Protein AF-A0A923B727-F1 (afdb_monomer_lite)

Secondary structure (DSSP, 8-state):
---EEEEE-GGGHHHHHHHHHHHHHTT--EEEEE--TT-HHHHHHHHHHSSEEEEEE-HHHHSGGGHHHHHHHHHHHHTT-EEEEESSS-PPPTT-TTS-EEE-TT--S-TT-HHHHHHHHHHHHHHTTPPPPPPSHHHHHHHHHHHTT-TTTHHHHHHHHHHHHHHHHTT-SSS--HHHHHHHTT--TT-HHHHHHHHHHHTTSTTHHHHHHHHHT-EEEEEEEEEEEEEEEEEEE-GGGPPPBSSHHHHHHHHHHHHHHHHHHHHHHHHHTTS-EEEEEEEEEEEEEEEEETTEEEEEEEEEEEEEEEEEEEEEEEE-----

Sequence (324 aa):
MTPIVITSLPEDHDRVRKLVEALHKQNVDLWWERLDPAQPEASRDKLMAARCVIFTWSEHVLSDAGAAYRDMAEQVRGAGKAMSVQLEKVAAPDGWEGTTVIDLSRWKSNPQDVFLLDLAAAARAKAAGLDPPPQRGPVRRKFKQLALLVPTVLGAIGIISTLVGFYQTAGLDEIASAEEAAAWKKVRAGNCEDLRVFLASHGDGVHADEAKTRLAARRIWTEAGSRAAERPLPLSVLAGMAEPSAGRDAAMADALARGEAEAQKACKGYADAGLGKLVGATVKADAWRCDALGGGTVCAFDGQAMCKIEEVAEVQREQCGSTS

Radius of gyration: 50.79 Å; chains: 1; bounding box: 110×33×122 Å

Structure (mmCIF, N/CA/C/O backbone):
data_AF-A0A923B727-F1
#
_entry.id   AF-A0A923B727-F1
#
loop_
_atom_site.group_PDB
_atom_site.id
_atom_site.type_symbol
_atom_site.label_atom_id
_atom_site.label_alt_id
_atom_site.label_comp_id
_atom_site.label_asym_id
_atom_site.label_entity_id
_atom_site.label_seq_id
_atom_site.pdbx_PDB_ins_code
_atom_site.Cartn_x
_atom_site.Cartn_y
_atom_site.Cartn_z
_atom_site.occupancy
_atom_site.B_iso_or_equiv
_atom_site.auth_seq_id
_atom_site.auth_comp_id
_atom_site.auth_asym_id
_atom_site.auth_atom_id
_atom_site.pdbx_PDB_model_num
ATOM 1 N N . MET A 1 1 ? 47.034 -8.333 -47.156 1.00 47.12 1 MET A N 1
ATOM 2 C CA . MET A 1 1 ? 45.742 -9.001 -46.878 1.00 47.12 1 MET A CA 1
ATOM 3 C C . MET A 1 1 ? 44.726 -7.905 -46.638 1.00 47.12 1 MET A C 1
ATOM 5 O O . MET A 1 1 ? 44.937 -7.151 -45.705 1.00 47.12 1 MET A O 1
ATOM 9 N N . THR A 1 2 ? 43.698 -7.772 -47.475 1.00 56.34 2 THR A N 1
ATOM 10 C CA . THR A 1 2 ? 42.712 -6.680 -47.367 1.00 56.34 2 THR A CA 1
ATOM 11 C C . THR A 1 2 ? 41.486 -7.197 -46.609 1.00 56.34 2 THR A C 1
ATOM 13 O O . THR A 1 2 ? 40.736 -7.999 -47.168 1.00 56.34 2 THR A O 1
ATOM 16 N N . PRO A 1 3 ? 41.286 -6.846 -45.325 1.00 80.50 3 PRO A N 1
ATOM 17 C CA . PRO A 1 3 ? 40.244 -7.489 -44.532 1.00 80.50 3 PRO A CA 1
ATOM 18 C C . PRO A 1 3 ? 38.846 -6.953 -44.873 1.00 80.50 3 PRO A C 1
ATOM 20 O O . PRO A 1 3 ? 37.905 -7.739 -44.959 1.00 80.50 3 PRO A O 1
ATOM 23 N N . ILE A 1 4 ? 38.697 -5.647 -45.113 1.00 93.69 4 ILE A N 1
ATOM 24 C CA . ILE A 1 4 ? 37.401 -4.995 -45.342 1.00 93.69 4 ILE A CA 1
ATOM 25 C C . ILE A 1 4 ? 37.503 -4.079 -46.564 1.00 93.69 4 ILE A C 1
ATOM 27 O O . ILE A 1 4 ? 38.445 -3.295 -46.683 1.00 93.69 4 ILE A O 1
ATOM 31 N N . VAL A 1 5 ? 36.522 -4.154 -47.460 1.00 95.56 5 VAL A N 1
ATOM 32 C CA . VAL A 1 5 ? 36.380 -3.236 -48.596 1.00 95.56 5 VAL A CA 1
ATOM 33 C C . VAL A 1 5 ? 35.047 -2.507 -48.482 1.00 95.56 5 VAL A C 1
ATOM 35 O O . VAL A 1 5 ? 34.030 -3.132 -48.205 1.00 95.56 5 VAL A O 1
ATOM 38 N N . ILE A 1 6 ? 35.036 -1.196 -48.698 1.00 95.44 6 ILE A N 1
ATOM 39 C CA . ILE A 1 6 ? 33.809 -0.430 -48.947 1.00 95.44 6 ILE A CA 1
ATOM 40 C C . ILE A 1 6 ? 33.774 -0.048 -50.416 1.00 95.44 6 ILE A C 1
ATOM 42 O O . ILE A 1 6 ? 34.794 0.378 -50.957 1.00 95.44 6 ILE A O 1
ATOM 46 N N . THR A 1 7 ? 32.627 -0.216 -51.066 1.00 94.56 7 THR A N 1
ATOM 47 C CA . THR A 1 7 ? 32.479 0.118 -52.481 1.00 94.56 7 THR A CA 1
ATOM 48 C C . THR A 1 7 ? 31.336 1.081 -52.725 1.00 94.56 7 THR A C 1
ATOM 50 O O . THR A 1 7 ? 30.320 1.032 -52.037 1.00 94.56 7 THR A O 1
ATOM 53 N N . SER A 1 8 ? 31.513 1.968 -53.699 1.00 93.62 8 SER A N 1
ATOM 54 C CA . SER A 1 8 ? 30.563 3.021 -54.048 1.00 93.62 8 SER A CA 1
ATOM 55 C C . SER A 1 8 ? 30.599 3.323 -55.539 1.00 93.62 8 SER A C 1
ATOM 57 O O . SER A 1 8 ? 31.630 3.105 -56.181 1.00 93.62 8 SER A O 1
ATOM 59 N N . LEU A 1 9 ? 29.513 3.901 -56.043 1.00 91.88 9 LEU A N 1
ATOM 60 C CA . LEU A 1 9 ? 29.476 4.521 -57.364 1.00 91.88 9 LEU A CA 1
ATOM 61 C C . LEU A 1 9 ? 30.181 5.893 -57.380 1.00 91.88 9 LEU A C 1
ATOM 63 O O . LEU A 1 9 ? 30.343 6.498 -56.308 1.00 91.88 9 LEU A O 1
ATOM 67 N N . PRO A 1 10 ? 30.580 6.397 -58.567 1.00 89.75 10 PRO A N 1
ATOM 68 C CA . PRO A 1 10 ? 31.189 7.716 -58.736 1.00 89.75 10 PRO A CA 1
ATOM 69 C C . PRO A 1 10 ? 30.418 8.868 -58.088 1.00 89.75 10 PRO A C 1
ATOM 71 O O . PRO A 1 10 ? 31.016 9.751 -57.470 1.00 89.75 10 PRO A O 1
ATOM 74 N N . GLU A 1 11 ? 29.094 8.827 -58.170 1.00 89.44 11 GLU A N 1
ATOM 75 C CA . GLU A 1 11 ? 28.178 9.859 -57.687 1.00 89.44 11 GLU A CA 1
ATOM 76 C C . GLU A 1 11 ? 28.184 9.979 -56.153 1.00 89.44 11 GLU A C 1
ATOM 78 O O . GLU A 1 11 ? 27.942 11.052 -55.600 1.00 89.44 11 GLU A O 1
ATOM 83 N N . ASP A 1 12 ? 28.535 8.901 -55.444 1.00 90.75 12 ASP A N 1
ATOM 84 C CA . ASP A 1 12 ? 28.549 8.852 -53.979 1.00 90.75 12 ASP A CA 1
ATOM 85 C C . ASP A 1 12 ? 29.929 9.134 -53.366 1.00 90.75 12 ASP A C 1
ATOM 87 O O . ASP A 1 12 ? 30.084 9.125 -52.137 1.00 90.75 12 ASP A O 1
ATOM 91 N N . HIS A 1 13 ? 30.943 9.420 -54.190 1.00 91.31 13 HIS A N 1
ATOM 92 C CA . HIS A 1 13 ? 32.333 9.513 -53.747 1.00 91.31 13 HIS A CA 1
ATOM 93 C C . HIS A 1 13 ? 32.560 10.492 -52.593 1.00 91.31 13 HIS A C 1
ATOM 95 O O . HIS A 1 13 ? 33.266 10.168 -51.637 1.00 91.31 13 HIS A O 1
ATOM 101 N N . ASP A 1 14 ? 31.946 11.674 -52.632 1.00 90.06 14 ASP A N 1
ATOM 102 C CA . ASP A 1 14 ? 32.132 12.673 -51.578 1.00 90.06 14 ASP A CA 1
ATOM 103 C C . ASP A 1 14 ? 31.567 12.221 -50.224 1.00 90.06 14 ASP A C 1
ATOM 105 O O . ASP A 1 14 ? 32.153 12.515 -49.174 1.00 90.06 14 ASP A O 1
ATOM 109 N N . ARG A 1 15 ? 30.441 11.497 -50.233 1.00 90.00 15 ARG A N 1
ATOM 110 C CA . ARG A 1 15 ? 29.825 10.934 -49.023 1.00 90.00 15 ARG A CA 1
ATOM 111 C C . ARG A 1 15 ? 30.636 9.761 -48.494 1.00 90.00 15 ARG A C 1
ATOM 113 O O . ARG A 1 15 ? 30.922 9.712 -47.296 1.00 90.00 15 ARG A O 1
ATOM 120 N N . VAL A 1 16 ? 31.046 8.856 -49.379 1.00 93.94 16 VAL A N 1
ATOM 121 C CA . VAL A 1 16 ? 31.803 7.664 -48.993 1.00 93.94 16 VAL A CA 1
ATOM 122 C C . VAL A 1 16 ? 33.214 8.017 -48.541 1.00 93.94 16 VAL A C 1
ATOM 124 O O . VAL A 1 16 ? 33.673 7.444 -47.560 1.00 93.94 16 VAL A O 1
ATOM 127 N N . ARG A 1 17 ? 33.856 9.046 -49.109 1.00 93.94 17 ARG A N 1
ATOM 128 C CA . ARG A 1 17 ? 35.125 9.582 -48.587 1.00 93.94 17 ARG A CA 1
ATOM 129 C C . ARG A 1 17 ? 35.015 9.957 -47.107 1.00 93.94 17 ARG A C 1
ATOM 131 O O . ARG A 1 17 ? 35.826 9.511 -46.301 1.00 93.94 17 ARG A O 1
ATOM 138 N N . LYS A 1 18 ? 33.980 10.716 -46.727 1.00 92.94 18 LYS A N 1
ATOM 139 C CA . LYS A 1 18 ? 33.750 11.095 -45.318 1.00 92.94 18 LYS A CA 1
ATOM 140 C C . LYS A 1 18 ? 33.521 9.868 -44.434 1.00 92.94 18 LYS A C 1
ATOM 142 O O . LYS A 1 18 ? 33.970 9.842 -43.291 1.00 92.94 18 LYS A O 1
ATOM 147 N N . LEU A 1 19 ? 32.812 8.863 -44.950 1.00 94.06 19 LEU A N 1
ATOM 148 C CA . LEU A 1 19 ? 32.558 7.605 -44.247 1.00 94.06 19 LEU A CA 1
ATOM 149 C C . LEU A 1 19 ? 33.846 6.803 -44.022 1.00 94.06 19 LEU A C 1
ATOM 151 O O . LEU A 1 19 ? 34.093 6.358 -42.904 1.00 94.06 19 LEU A O 1
ATOM 155 N N . VAL A 1 20 ? 34.685 6.681 -45.050 1.00 94.06 20 VAL A N 1
ATOM 156 C CA . VAL A 1 20 ? 36.007 6.041 -44.991 1.00 94.06 20 VAL A CA 1
ATOM 157 C C . VAL A 1 20 ? 36.875 6.710 -43.928 1.00 94.06 20 VAL A C 1
ATOM 159 O O . VAL A 1 20 ? 37.359 6.032 -43.025 1.00 94.06 20 VAL A O 1
ATOM 162 N N . GLU A 1 21 ? 36.993 8.040 -43.962 1.00 91.81 21 GLU A N 1
ATOM 163 C CA . GLU A 1 21 ? 37.758 8.802 -42.966 1.00 91.81 21 GLU A CA 1
ATOM 164 C C . GLU A 1 21 ? 37.245 8.567 -41.538 1.00 91.81 21 GLU A C 1
ATOM 166 O O . GLU A 1 21 ? 38.024 8.437 -40.590 1.00 91.81 21 GLU A O 1
ATOM 171 N N . ALA A 1 22 ? 35.924 8.509 -41.361 1.00 92.62 22 ALA A N 1
ATOM 172 C CA . ALA A 1 22 ? 35.320 8.280 -40.058 1.00 92.62 22 ALA A CA 1
ATOM 173 C C . ALA A 1 22 ? 35.542 6.844 -39.552 1.00 92.62 22 ALA A C 1
ATOM 175 O O . ALA A 1 22 ? 35.794 6.656 -38.364 1.00 92.62 22 ALA A O 1
ATOM 176 N N . LEU A 1 23 ? 35.505 5.843 -40.434 1.00 92.50 23 LEU A N 1
ATOM 177 C CA . LEU A 1 23 ? 35.801 4.446 -40.103 1.00 92.50 23 LEU A CA 1
ATOM 178 C C . LEU A 1 23 ? 37.292 4.227 -39.801 1.00 92.50 23 LEU A C 1
ATOM 180 O O . LEU A 1 23 ? 37.620 3.511 -38.853 1.00 92.50 23 LEU A O 1
ATOM 184 N N . HIS A 1 24 ? 38.194 4.901 -40.521 1.00 91.00 24 HIS A N 1
ATOM 185 C CA . HIS A 1 24 ? 39.626 4.919 -40.197 1.00 91.00 24 HIS A CA 1
ATOM 186 C C . HIS A 1 24 ? 39.877 5.499 -38.803 1.00 91.00 24 HIS A C 1
ATOM 188 O O . HIS A 1 24 ? 40.604 4.894 -38.020 1.00 91.00 24 HIS A O 1
ATOM 194 N N . LYS A 1 25 ? 39.202 6.598 -38.431 1.00 88.88 25 LYS A N 1
ATOM 195 C CA . LYS A 1 25 ? 39.259 7.154 -37.061 1.00 88.88 25 LYS A CA 1
ATOM 196 C C . LYS A 1 25 ? 38.760 6.184 -35.990 1.00 88.88 25 LYS A C 1
ATOM 198 O O . LYS A 1 25 ? 39.140 6.317 -34.832 1.00 88.88 25 LYS A O 1
ATOM 203 N N . GLN A 1 26 ? 37.927 5.215 -36.365 1.00 86.50 26 GLN A N 1
ATOM 204 C CA . GLN A 1 26 ? 37.493 4.148 -35.472 1.00 86.50 26 GLN A CA 1
ATOM 205 C C . GLN A 1 26 ? 38.450 2.958 -35.444 1.00 86.50 26 GLN A C 1
ATOM 207 O O . GLN A 1 26 ? 38.126 1.992 -34.766 1.00 86.50 26 GLN A O 1
ATOM 212 N N . ASN A 1 27 ? 39.609 3.003 -36.111 1.00 86.38 27 ASN A N 1
ATOM 213 C CA . ASN A 1 27 ? 40.557 1.894 -36.285 1.00 86.38 27 ASN A CA 1
ATOM 214 C C . ASN A 1 27 ? 39.975 0.723 -37.096 1.00 86.38 27 ASN A C 1
ATOM 216 O O . ASN A 1 27 ? 40.128 -0.446 -36.725 1.00 86.38 27 ASN A O 1
ATOM 220 N N . VAL A 1 28 ? 39.198 1.005 -38.142 1.00 88.25 28 VAL A N 1
ATOM 221 C CA . VAL A 1 28 ? 38.800 -0.010 -39.128 1.00 88.25 28 VAL A CA 1
ATOM 222 C C . VAL A 1 28 ? 39.801 0.042 -40.274 1.00 88.25 28 VAL A C 1
ATOM 224 O O . VAL A 1 28 ? 39.855 1.040 -40.982 1.00 88.25 28 VAL A O 1
ATOM 227 N N . ASP A 1 29 ? 40.588 -1.017 -40.454 1.00 86.19 29 ASP A N 1
ATOM 228 C CA . ASP A 1 29 ? 41.475 -1.152 -41.611 1.00 86.19 29 ASP A CA 1
ATOM 229 C C . ASP A 1 29 ? 40.642 -1.537 -42.839 1.00 86.19 29 ASP A C 1
ATOM 231 O O . ASP A 1 29 ? 40.148 -2.664 -42.940 1.00 86.19 29 ASP A O 1
ATOM 235 N N . LEU A 1 30 ? 40.396 -0.568 -43.722 1.00 92.12 30 LEU A N 1
ATOM 236 C CA . LEU A 1 30 ? 39.554 -0.753 -44.897 1.00 92.12 30 LEU A CA 1
ATOM 237 C C . LEU A 1 30 ? 40.140 -0.096 -46.138 1.00 92.12 30 LEU A C 1
ATOM 239 O O . LEU A 1 30 ? 40.784 0.955 -46.069 1.00 92.12 30 LEU A O 1
ATOM 243 N N . TRP A 1 31 ? 39.833 -0.708 -47.277 1.00 92.00 31 TRP A N 1
ATOM 244 C CA . TRP A 1 31 ? 40.098 -0.176 -48.607 1.00 92.00 31 TRP A CA 1
ATOM 245 C C . TRP A 1 31 ? 38.809 0.362 -49.231 1.00 92.00 31 TRP A C 1
ATOM 247 O O . TRP A 1 31 ? 37.754 -0.262 -49.118 1.00 92.00 31 TRP A O 1
ATOM 257 N N . TRP A 1 32 ? 38.890 1.503 -49.914 1.00 93.75 32 TRP A N 1
ATOM 258 C CA . TRP A 1 32 ? 37.763 2.059 -50.660 1.00 93.75 32 TRP A CA 1
ATOM 259 C C . TRP A 1 32 ? 37.893 1.741 -52.151 1.00 93.75 32 TRP A C 1
ATOM 261 O O . TRP A 1 32 ? 38.752 2.291 -52.841 1.00 93.75 32 TRP A O 1
ATOM 271 N N . GLU A 1 33 ? 37.018 0.863 -52.641 1.00 93.75 33 GLU A N 1
ATOM 272 C CA . GLU A 1 33 ? 36.924 0.494 -54.050 1.00 93.75 33 GLU A CA 1
ATOM 273 C C . GLU A 1 33 ? 35.869 1.345 -54.768 1.00 93.75 33 GLU A C 1
ATOM 275 O O . GLU A 1 33 ? 34.666 1.228 -54.528 1.00 93.75 33 GLU A O 1
ATOM 280 N N . ARG A 1 34 ? 36.334 2.196 -55.679 1.00 91.06 34 ARG A N 1
ATOM 281 C CA . ARG A 1 34 ? 35.484 3.015 -56.546 1.00 91.06 34 ARG A CA 1
ATOM 282 C C . ARG A 1 34 ? 35.100 2.181 -57.760 1.00 91.06 34 ARG A C 1
ATOM 284 O O . ARG A 1 34 ? 35.935 1.995 -58.642 1.00 91.06 34 ARG A O 1
ATOM 291 N N . LEU A 1 35 ? 33.888 1.633 -57.753 1.00 89.62 35 LEU A N 1
ATOM 292 C CA . LEU A 1 35 ? 33.419 0.778 -58.837 1.00 89.62 35 LEU A CA 1
ATOM 293 C C . LEU A 1 35 ? 33.102 1.656 -60.047 1.00 89.62 35 LEU A C 1
ATOM 295 O O . LEU A 1 35 ? 32.327 2.601 -59.933 1.00 89.62 35 LEU A O 1
ATOM 299 N N . ASP A 1 36 ? 33.700 1.333 -61.191 1.00 87.62 36 ASP A N 1
ATOM 300 C CA . ASP A 1 36 ? 33.344 1.917 -62.482 1.00 87.62 36 ASP A CA 1
ATOM 301 C C . ASP A 1 36 ? 32.249 1.051 -63.129 1.00 87.62 36 ASP A C 1
ATOM 303 O O . ASP A 1 36 ? 32.530 -0.099 -63.485 1.00 87.62 36 ASP A O 1
ATOM 307 N N . PRO A 1 37 ? 31.009 1.554 -63.294 1.00 84.19 37 PRO A N 1
ATOM 308 C CA . PRO A 1 37 ? 29.928 0.800 -63.931 1.00 84.19 37 PRO A CA 1
ATOM 309 C C . PRO A 1 37 ? 30.241 0.369 -65.364 1.00 84.19 37 PRO A C 1
ATOM 311 O O . PRO A 1 37 ? 29.668 -0.611 -65.834 1.00 84.19 37 PRO A O 1
ATOM 314 N N . ALA A 1 38 ? 31.147 1.070 -66.057 1.00 85.50 38 ALA A N 1
ATOM 315 C CA . ALA A 1 38 ? 31.582 0.696 -67.398 1.00 85.50 38 ALA A CA 1
ATOM 316 C C . ALA A 1 38 ? 32.560 -0.492 -67.393 1.00 85.50 38 ALA A C 1
ATOM 318 O O . ALA A 1 38 ? 32.716 -1.163 -68.413 1.00 85.50 38 ALA A O 1
ATOM 319 N N . GLN A 1 39 ? 33.227 -0.761 -66.264 1.00 86.88 39 GLN A N 1
ATOM 320 C CA . GLN A 1 39 ? 34.247 -1.807 -66.120 1.00 86.88 39 GLN A CA 1
ATOM 321 C C . GLN A 1 39 ? 34.111 -2.568 -64.783 1.00 86.88 39 GLN A C 1
ATOM 323 O O . GLN A 1 39 ? 35.066 -2.638 -64.002 1.00 86.88 39 GLN A O 1
ATOM 328 N N . PRO A 1 40 ? 32.948 -3.186 -64.499 1.00 84.44 40 PRO A N 1
ATOM 329 C CA . PRO A 1 40 ? 32.666 -3.786 -63.191 1.00 84.44 40 PRO A CA 1
ATOM 330 C C . PRO A 1 40 ? 33.590 -4.968 -62.853 1.00 84.44 40 PRO A C 1
ATOM 332 O O . PRO A 1 40 ? 33.915 -5.192 -61.684 1.00 84.44 40 PRO A O 1
ATOM 335 N N . GLU A 1 41 ? 34.070 -5.697 -63.865 1.00 86.06 41 GLU A N 1
ATOM 336 C CA . GLU A 1 41 ? 34.986 -6.833 -63.692 1.00 86.06 41 GLU A CA 1
ATOM 337 C C . GLU A 1 41 ? 36.323 -6.421 -63.051 1.00 86.06 41 GLU A C 1
ATOM 339 O O . GLU A 1 41 ? 36.904 -7.196 -62.297 1.00 86.06 41 GLU A O 1
ATOM 344 N N . ALA A 1 42 ? 36.786 -5.179 -63.251 1.00 87.19 42 ALA A N 1
ATOM 345 C CA . ALA A 1 42 ? 38.037 -4.700 -62.655 1.00 87.19 42 ALA A CA 1
ATOM 346 C C . ALA A 1 42 ? 37.972 -4.606 -61.117 1.00 87.19 42 ALA A C 1
ATOM 348 O O . ALA A 1 42 ? 38.986 -4.763 -60.429 1.00 87.19 42 ALA A O 1
ATOM 349 N N . SER A 1 43 ? 36.781 -4.361 -60.564 1.00 89.31 43 SER A N 1
ATOM 350 C CA . SER A 1 43 ? 36.552 -4.350 -59.116 1.00 89.31 43 SER A CA 1
ATOM 351 C C . SER A 1 43 ? 36.220 -5.741 -58.571 1.00 89.31 43 SER A C 1
ATOM 353 O O . SER A 1 43 ? 36.458 -5.998 -57.389 1.00 89.31 43 SER A O 1
ATOM 355 N N . ARG A 1 44 ? 35.729 -6.663 -59.410 1.00 89.62 44 ARG A N 1
ATOM 356 C CA . ARG A 1 44 ? 35.257 -7.995 -59.002 1.00 89.62 44 ARG A CA 1
ATOM 357 C C . ARG A 1 44 ? 36.283 -8.780 -58.198 1.00 89.62 44 ARG A C 1
ATOM 359 O O . ARG A 1 44 ? 35.973 -9.217 -57.090 1.00 89.62 44 ARG A O 1
ATOM 366 N N . ASP A 1 45 ? 37.498 -8.925 -58.719 1.00 87.81 45 ASP A N 1
ATOM 367 C CA . ASP A 1 45 ? 38.546 -9.730 -58.080 1.00 87.81 45 ASP A CA 1
ATOM 368 C C . ASP A 1 45 ? 38.864 -9.223 -56.672 1.00 87.81 45 ASP A C 1
ATOM 370 O O . ASP A 1 45 ? 38.994 -10.000 -55.723 1.00 87.81 45 ASP A O 1
ATOM 374 N N . LYS A 1 46 ? 38.911 -7.898 -56.506 1.00 89.62 46 LYS A N 1
ATOM 375 C CA . LYS A 1 46 ? 39.163 -7.265 -55.209 1.00 89.62 46 LYS A CA 1
ATOM 376 C C . LYS A 1 46 ? 38.008 -7.484 -54.236 1.00 89.62 46 LYS A C 1
ATOM 378 O O . LYS A 1 46 ? 38.251 -7.791 -53.069 1.00 89.62 46 LYS A O 1
ATOM 383 N N . LEU A 1 47 ? 36.765 -7.330 -54.699 1.00 93.19 47 LEU A N 1
ATOM 384 C CA . LEU A 1 47 ? 35.576 -7.519 -53.865 1.00 93.19 47 LEU A CA 1
ATOM 385 C C . LEU A 1 47 ? 35.434 -8.984 -53.432 1.00 93.19 47 LEU A C 1
ATOM 387 O O . LEU A 1 47 ? 35.185 -9.260 -52.259 1.00 93.19 47 LEU A O 1
ATOM 391 N N . MET A 1 48 ? 35.678 -9.934 -54.336 1.00 91.06 48 MET A N 1
ATOM 392 C CA . MET A 1 48 ? 35.617 -11.366 -54.033 1.00 91.06 48 MET A CA 1
ATOM 393 C C . MET A 1 48 ? 36.756 -11.831 -53.117 1.00 91.06 48 MET A C 1
ATOM 395 O O . MET A 1 48 ? 36.545 -12.724 -52.287 1.00 91.06 48 MET A O 1
ATOM 399 N N . ALA A 1 49 ? 37.938 -11.213 -53.211 1.00 91.06 49 ALA A N 1
ATOM 400 C CA . ALA A 1 49 ? 39.079 -11.497 -52.340 1.00 91.06 49 ALA A CA 1
ATOM 401 C C . ALA A 1 49 ? 38.938 -10.916 -50.919 1.00 91.06 49 ALA A C 1
ATOM 403 O O . ALA A 1 49 ? 39.612 -11.385 -49.998 1.00 91.06 49 ALA A O 1
ATOM 404 N N . ALA A 1 50 ? 38.069 -9.922 -50.712 1.00 93.75 50 ALA A N 1
ATOM 405 C CA . ALA A 1 50 ? 37.846 -9.323 -49.400 1.00 93.75 50 ALA A CA 1
ATOM 406 C C . ALA A 1 50 ? 37.258 -10.334 -48.396 1.00 93.75 50 ALA A C 1
ATOM 408 O O . ALA A 1 50 ? 36.614 -11.323 -48.771 1.00 93.75 50 ALA A O 1
ATOM 409 N N . ARG A 1 51 ? 37.454 -10.083 -47.093 1.00 92.31 51 ARG A N 1
ATOM 410 C CA . ARG A 1 51 ? 36.791 -10.859 -46.023 1.00 92.31 51 ARG A CA 1
ATOM 411 C C . ARG A 1 51 ? 35.412 -10.288 -45.682 1.00 92.31 51 ARG A C 1
ATOM 413 O O . ARG A 1 51 ? 34.541 -11.025 -45.241 1.00 92.31 51 ARG A O 1
ATOM 420 N N . CYS A 1 52 ? 35.209 -8.996 -45.921 1.00 92.88 52 CYS A N 1
ATOM 421 C CA . CYS A 1 52 ? 33.932 -8.303 -45.798 1.00 92.88 52 CYS A CA 1
ATOM 422 C C . CYS A 1 52 ? 33.841 -7.208 -46.865 1.00 92.88 52 CYS A C 1
ATOM 424 O O . CYS A 1 52 ? 34.800 -6.454 -47.044 1.00 92.88 52 CYS A O 1
ATOM 426 N N . VAL A 1 53 ? 32.687 -7.086 -47.523 1.00 95.00 53 VAL A N 1
ATOM 427 C CA . VAL A 1 53 ? 32.410 -6.004 -48.477 1.00 95.00 53 VAL A CA 1
ATOM 428 C C . VAL A 1 53 ? 31.198 -5.207 -48.022 1.00 95.00 53 VAL A C 1
ATOM 430 O O . VAL A 1 53 ? 30.117 -5.760 -47.847 1.00 95.00 53 VAL A O 1
ATOM 433 N N . ILE A 1 54 ? 31.382 -3.905 -47.843 1.00 94.81 54 ILE A N 1
ATOM 434 C CA . ILE A 1 54 ? 30.335 -2.953 -47.489 1.00 94.81 54 ILE A CA 1
ATOM 435 C C . ILE A 1 54 ? 29.819 -2.315 -48.780 1.00 94.81 54 ILE A C 1
ATOM 437 O O . ILE A 1 54 ? 30.530 -1.531 -49.413 1.00 94.81 54 ILE A O 1
ATOM 441 N N . PHE A 1 55 ? 28.581 -2.638 -49.143 1.00 93.69 55 PHE A N 1
ATOM 442 C CA . PHE A 1 55 ? 27.855 -2.003 -50.238 1.00 93.69 55 PHE A CA 1
ATOM 443 C C . PHE A 1 55 ? 27.073 -0.798 -49.720 1.00 93.69 55 PHE A C 1
ATOM 445 O O . PHE A 1 55 ? 26.379 -0.884 -48.704 1.00 93.69 55 PHE A O 1
ATOM 452 N N . THR A 1 56 ? 27.197 0.325 -50.418 1.00 93.31 56 THR A N 1
ATOM 453 C CA . THR A 1 56 ? 26.498 1.575 -50.130 1.00 93.31 56 THR A CA 1
ATOM 454 C C . THR A 1 56 ? 25.308 1.746 -51.059 1.00 93.31 56 THR A C 1
ATOM 456 O O . THR A 1 56 ? 25.467 1.673 -52.272 1.00 93.31 56 THR A O 1
ATOM 459 N N . TRP A 1 57 ? 24.139 2.031 -50.497 1.00 90.81 57 TRP A N 1
ATOM 460 C CA . TRP A 1 57 ? 22.895 2.232 -51.234 1.00 90.81 57 TRP A CA 1
ATOM 461 C C . TRP A 1 57 ? 22.500 3.705 -51.235 1.00 90.81 57 TRP A C 1
ATOM 463 O O . TRP A 1 57 ? 22.384 4.329 -50.174 1.00 90.81 57 TRP A O 1
ATOM 473 N N . SER A 1 58 ? 22.272 4.225 -52.432 1.00 90.94 58 SER A N 1
ATOM 474 C CA . SER A 1 58 ? 21.782 5.569 -52.741 1.00 90.94 58 SER A CA 1
ATOM 475 C C . SER A 1 58 ? 20.755 5.475 -53.872 1.00 90.94 58 SER A C 1
ATOM 477 O O . SER A 1 58 ? 20.613 4.421 -54.501 1.00 90.94 58 SER A O 1
ATOM 479 N N . GLU A 1 59 ? 20.053 6.566 -54.166 1.00 89.62 59 GLU A N 1
ATOM 480 C CA . GLU A 1 59 ? 19.158 6.640 -55.328 1.00 89.62 59 GLU A CA 1
ATOM 481 C C . GLU A 1 59 ? 19.891 6.328 -56.647 1.00 89.62 59 GLU A C 1
ATOM 483 O O . GLU A 1 59 ? 19.345 5.639 -57.511 1.00 89.62 59 GLU A O 1
ATOM 488 N N . HIS A 1 60 ? 21.161 6.729 -56.780 1.00 88.44 60 HIS A N 1
ATOM 489 C CA . HIS A 1 60 ? 21.980 6.437 -57.962 1.00 88.44 60 HIS A CA 1
ATOM 490 C C . HIS A 1 60 ? 22.205 4.935 -58.157 1.00 88.44 60 HIS A C 1
ATOM 492 O O . HIS A 1 60 ? 22.080 4.431 -59.274 1.00 88.44 60 HIS A O 1
ATOM 498 N N . VAL A 1 61 ? 22.447 4.200 -57.068 1.00 88.25 61 VAL A N 1
ATOM 499 C CA . VAL A 1 61 ? 22.622 2.739 -57.104 1.00 88.25 61 VAL A CA 1
ATOM 500 C C . VAL A 1 61 ? 21.332 2.012 -57.485 1.00 88.25 61 VAL A C 1
ATOM 502 O O . VAL A 1 61 ? 21.399 0.907 -58.020 1.00 88.25 61 VAL A O 1
ATOM 505 N N . LEU A 1 62 ? 20.160 2.605 -57.243 1.00 85.75 62 LEU A N 1
ATOM 506 C CA . LEU A 1 62 ? 18.870 2.026 -57.633 1.00 85.75 62 LEU A CA 1
ATOM 507 C C . LEU A 1 62 ? 18.452 2.363 -59.070 1.00 85.75 62 LEU A C 1
ATOM 509 O O . LEU A 1 62 ? 17.597 1.677 -59.624 1.00 85.75 62 LEU A O 1
ATOM 513 N N . SER A 1 63 ? 19.070 3.365 -59.694 1.00 85.81 63 SER A N 1
ATOM 514 C CA . SER A 1 63 ? 18.836 3.697 -61.103 1.00 85.81 63 SER A CA 1
ATOM 515 C C . SER A 1 63 ? 19.402 2.635 -62.059 1.00 85.81 63 SER A C 1
ATOM 517 O O . SER A 1 63 ? 20.151 1.742 -61.649 1.00 85.81 63 SER A O 1
ATOM 519 N N . ASP A 1 64 ? 19.103 2.743 -63.354 1.00 84.62 64 ASP A N 1
ATOM 520 C CA . ASP A 1 64 ? 19.654 1.845 -64.382 1.00 84.62 64 ASP A CA 1
ATOM 521 C C . ASP A 1 64 ? 21.191 1.875 -64.431 1.00 84.62 64 ASP A C 1
ATOM 523 O O . ASP A 1 64 ? 21.825 0.843 -64.649 1.00 84.62 64 ASP A O 1
ATOM 527 N N . ALA A 1 65 ? 21.806 3.023 -64.122 1.00 83.25 65 ALA A N 1
ATOM 528 C CA . ALA A 1 65 ? 23.262 3.165 -64.048 1.00 83.25 65 ALA A CA 1
ATOM 529 C C . ALA A 1 65 ? 23.898 2.290 -62.949 1.00 83.25 65 ALA A C 1
ATOM 531 O O . ALA A 1 65 ? 25.075 1.940 -63.029 1.00 83.25 65 ALA A O 1
ATOM 532 N N . GLY A 1 66 ? 23.119 1.900 -61.936 1.00 87.25 66 GLY A N 1
ATOM 533 C CA . GLY A 1 66 ? 23.561 1.046 -60.838 1.00 87.25 66 GLY A CA 1
ATOM 534 C C . GLY A 1 66 ? 23.413 -0.457 -61.087 1.00 87.25 66 GLY A C 1
ATOM 535 O O . GLY A 1 66 ? 23.747 -1.230 -60.191 1.00 87.25 66 GLY A O 1
ATOM 536 N N . ALA A 1 67 ? 22.929 -0.903 -62.255 1.00 89.31 67 ALA A N 1
ATOM 537 C CA . ALA A 1 67 ? 22.651 -2.322 -62.514 1.00 89.31 67 ALA A CA 1
ATOM 538 C C . ALA A 1 67 ? 23.872 -3.228 -62.261 1.00 89.31 67 ALA A C 1
ATOM 540 O O . ALA A 1 67 ? 23.802 -4.141 -61.443 1.00 89.31 67 ALA A O 1
ATOM 541 N N . ALA A 1 68 ? 25.029 -2.892 -62.843 1.00 89.31 68 ALA A N 1
ATOM 542 C CA . ALA A 1 68 ? 26.266 -3.655 -62.652 1.00 89.31 68 ALA A CA 1
ATOM 543 C C . ALA A 1 68 ? 26.743 -3.684 -61.185 1.00 89.31 68 ALA A C 1
ATOM 545 O O . ALA A 1 68 ? 27.319 -4.671 -60.726 1.00 89.31 68 ALA A O 1
ATOM 546 N N . TYR A 1 69 ? 26.485 -2.613 -60.425 1.00 92.06 69 TYR A N 1
ATOM 547 C CA . TYR A 1 69 ? 26.786 -2.554 -58.994 1.00 92.06 69 TYR A CA 1
ATOM 548 C C . TYR A 1 69 ? 25.881 -3.504 -58.198 1.00 92.06 69 TYR A C 1
ATOM 550 O O . TYR A 1 69 ? 26.366 -4.215 -57.316 1.00 92.06 69 TYR A O 1
ATOM 558 N N . ARG A 1 70 ? 24.578 -3.551 -58.518 1.00 90.81 70 ARG A N 1
ATOM 559 C CA . ARG A 1 70 ? 23.613 -4.462 -57.879 1.00 90.81 70 ARG A CA 1
ATOM 560 C C . ARG A 1 70 ? 23.943 -5.927 -58.166 1.00 90.81 70 ARG A C 1
ATOM 562 O O . ARG A 1 70 ? 24.010 -6.708 -57.220 1.00 90.81 70 ARG A O 1
ATOM 569 N N . ASP A 1 71 ? 24.259 -6.266 -59.414 1.00 90.56 71 ASP A N 1
ATOM 570 C CA . ASP A 1 71 ? 24.650 -7.628 -59.809 1.00 90.56 71 ASP A CA 1
ATOM 571 C C . ASP A 1 71 ? 25.912 -8.091 -59.064 1.00 90.56 71 ASP A C 1
ATOM 573 O O . ASP A 1 71 ? 25.999 -9.220 -58.571 1.00 90.56 71 ASP A O 1
ATOM 577 N N . MET A 1 72 ? 26.900 -7.201 -58.924 1.00 91.12 72 MET A N 1
ATOM 578 C CA . MET A 1 72 ? 28.108 -7.469 -58.140 1.00 91.12 72 MET A CA 1
ATOM 579 C C . MET A 1 72 ? 27.782 -7.690 -56.658 1.00 91.12 72 MET A C 1
ATOM 581 O O . MET A 1 72 ? 28.319 -8.597 -56.013 1.00 91.12 72 MET A O 1
ATOM 585 N N . ALA A 1 73 ? 26.884 -6.871 -56.113 1.00 91.56 73 ALA A N 1
ATOM 586 C CA . ALA A 1 73 ? 26.450 -6.971 -54.731 1.00 91.56 73 ALA A CA 1
ATOM 587 C C . ALA A 1 73 ? 25.761 -8.312 -54.446 1.00 91.56 73 ALA A C 1
ATOM 589 O O . ALA A 1 73 ? 26.030 -8.931 -53.414 1.00 91.56 73 ALA A O 1
ATOM 590 N N . GLU A 1 74 ? 24.944 -8.810 -55.374 1.00 90.12 74 GLU A N 1
ATOM 591 C CA . GLU A 1 74 ? 24.311 -10.126 -55.271 1.00 90.12 74 GLU A CA 1
ATOM 592 C C . GLU A 1 74 ? 25.320 -11.277 -55.296 1.00 90.12 74 GLU A C 1
ATOM 594 O O . GLU A 1 74 ? 25.217 -12.194 -54.475 1.00 90.12 74 GLU A O 1
ATOM 599 N N . GLN A 1 75 ? 26.334 -11.215 -56.163 1.00 90.62 75 GLN A N 1
ATOM 600 C CA . GLN A 1 75 ? 27.396 -12.227 -56.212 1.00 90.62 75 GLN A CA 1
ATOM 601 C C . GLN A 1 75 ? 28.169 -12.300 -54.887 1.00 90.62 75 GLN A C 1
ATOM 603 O O . GLN A 1 75 ? 28.360 -13.381 -54.320 1.00 90.62 75 GLN A O 1
ATOM 608 N N . VAL A 1 76 ? 28.566 -11.149 -54.338 1.00 91.88 76 VAL A N 1
ATOM 609 C CA . VAL A 1 76 ? 29.298 -11.088 -53.061 1.00 91.88 76 VAL A CA 1
ATOM 610 C C . VAL A 1 76 ? 28.405 -11.481 -51.876 1.00 91.88 76 VAL A C 1
ATOM 612 O O . VAL A 1 76 ? 28.879 -12.097 -50.912 1.00 91.88 76 VAL A O 1
ATOM 615 N N . ARG A 1 77 ? 27.102 -11.175 -51.942 1.00 90.56 77 ARG A N 1
ATOM 616 C CA . ARG A 1 77 ? 26.103 -11.644 -50.970 1.00 90.56 77 ARG A CA 1
ATOM 617 C C . ARG A 1 77 ? 25.986 -13.163 -50.998 1.00 90.56 77 ARG A C 1
ATOM 619 O O . ARG A 1 77 ? 26.023 -13.770 -49.932 1.00 90.56 77 ARG A O 1
ATOM 626 N N . GLY A 1 78 ? 25.915 -13.774 -52.182 1.00 88.06 78 GLY A N 1
ATOM 627 C CA . GLY A 1 78 ? 25.909 -15.231 -52.354 1.00 88.06 78 GLY A CA 1
ATOM 628 C C . GLY A 1 78 ? 27.151 -15.911 -51.767 1.00 88.06 78 GLY A C 1
ATOM 629 O O . GLY A 1 78 ? 27.058 -17.005 -51.222 1.00 88.06 78 GLY A O 1
ATOM 630 N N . ALA A 1 79 ? 28.298 -15.224 -51.774 1.00 89.31 79 ALA A N 1
ATOM 631 C CA . ALA A 1 79 ? 29.520 -15.671 -51.101 1.00 89.31 79 ALA A CA 1
ATOM 632 C C . ALA A 1 79 ? 29.518 -15.452 -49.570 1.00 89.31 79 ALA A C 1
ATOM 634 O O . ALA A 1 79 ? 30.501 -15.769 -48.902 1.00 89.31 79 ALA A O 1
ATOM 635 N N . GLY A 1 80 ? 28.452 -14.878 -49.004 1.00 88.62 80 GLY A N 1
ATOM 636 C CA . GLY A 1 80 ? 28.278 -14.667 -47.567 1.00 88.62 80 GLY A CA 1
ATOM 637 C C . GLY A 1 80 ? 29.096 -13.516 -46.976 1.00 88.62 80 GLY A C 1
ATOM 638 O O . GLY A 1 80 ? 29.173 -13.409 -45.753 1.00 88.62 80 GLY A O 1
ATOM 639 N N . LYS A 1 81 ? 29.698 -12.649 -47.802 1.00 90.31 81 LYS A N 1
ATOM 640 C CA . LYS A 1 81 ? 30.652 -11.600 -47.375 1.00 90.31 81 LYS A CA 1
ATOM 641 C C . LYS A 1 81 ? 30.082 -10.182 -47.402 1.00 90.31 81 LYS A C 1
ATOM 643 O O . LYS A 1 81 ? 30.747 -9.248 -46.951 1.00 90.31 81 LYS A O 1
ATOM 648 N N . ALA A 1 82 ? 28.883 -10.014 -47.952 1.00 91.19 82 ALA A N 1
ATOM 649 C CA . ALA A 1 82 ? 28.273 -8.706 -48.128 1.00 91.19 82 ALA A CA 1
ATOM 650 C C . ALA A 1 82 ? 27.699 -8.142 -46.822 1.00 91.19 82 ALA A C 1
ATOM 652 O O . ALA A 1 82 ? 27.119 -8.853 -45.997 1.00 91.19 82 ALA A O 1
ATOM 653 N N . MET A 1 83 ? 27.825 -6.829 -46.690 1.00 90.81 83 MET A N 1
ATOM 654 C CA . MET A 1 83 ? 27.112 -5.978 -45.753 1.00 90.81 83 MET A CA 1
ATOM 655 C C . MET A 1 83 ? 26.476 -4.822 -46.514 1.00 90.81 83 MET A C 1
ATOM 657 O O . MET A 1 83 ? 26.995 -4.382 -47.537 1.00 90.81 83 MET A O 1
ATOM 661 N N . SER A 1 84 ? 25.366 -4.315 -45.991 1.00 90.50 84 SER A N 1
ATOM 662 C CA . SER A 1 84 ? 24.566 -3.277 -46.627 1.00 90.50 84 SER A CA 1
ATOM 663 C C . SER A 1 84 ? 24.546 -2.012 -45.770 1.00 90.50 84 SER A C 1
ATOM 665 O O . SER A 1 84 ? 24.320 -2.070 -44.560 1.00 90.50 84 SER A O 1
ATOM 667 N N . VAL A 1 85 ? 24.785 -0.857 -46.390 1.00 92.12 85 VAL A N 1
ATOM 668 C CA . VAL A 1 85 ? 24.751 0.463 -45.751 1.00 92.12 85 VAL A CA 1
ATOM 669 C C . VAL A 1 85 ? 23.893 1.402 -46.578 1.00 92.12 85 VAL A C 1
ATOM 671 O O . VAL A 1 85 ? 24.174 1.633 -47.746 1.00 92.12 85 VAL A O 1
ATOM 674 N N . GLN A 1 86 ? 22.868 1.989 -45.975 1.00 91.19 86 GLN A N 1
ATOM 675 C CA . GLN A 1 86 ? 22.021 2.980 -46.637 1.00 91.19 86 GLN A CA 1
ATOM 676 C C . GLN A 1 86 ? 22.587 4.384 -46.409 1.00 91.19 86 GLN A C 1
ATOM 678 O O . GLN A 1 86 ? 22.636 4.850 -45.271 1.00 91.19 86 GLN A O 1
ATOM 683 N N . LEU A 1 87 ? 23.021 5.061 -47.475 1.00 89.12 87 LEU A N 1
ATOM 684 C CA . LEU A 1 87 ? 23.454 6.466 -47.427 1.00 89.12 87 LEU A CA 1
ATOM 685 C C . LEU A 1 87 ? 22.274 7.438 -47.521 1.00 89.12 87 LEU A C 1
ATOM 687 O O . LEU A 1 87 ? 22.386 8.598 -47.126 1.00 89.12 87 LEU A O 1
ATOM 691 N N . GLU A 1 88 ? 21.151 6.957 -48.042 1.00 86.81 88 GLU A N 1
ATOM 692 C CA . GLU A 1 88 ? 19.886 7.664 -48.209 1.00 86.81 88 GLU A CA 1
ATOM 693 C C . GLU A 1 88 ? 18.744 6.757 -47.759 1.00 86.81 88 GLU A C 1
ATOM 695 O O . GLU A 1 88 ? 18.938 5.565 -47.536 1.00 86.81 88 GLU A O 1
ATOM 700 N N . LYS A 1 89 ? 17.538 7.307 -47.593 1.00 81.75 89 LYS A N 1
ATOM 701 C CA . LYS A 1 89 ? 16.358 6.512 -47.229 1.00 81.75 89 LYS A CA 1
ATOM 702 C C . LYS A 1 89 ? 15.808 5.753 -48.436 1.00 81.75 89 LYS A C 1
ATOM 704 O O . LYS A 1 89 ? 14.682 5.984 -48.864 1.00 81.75 89 LYS A O 1
ATOM 709 N N . VAL A 1 90 ? 16.615 4.848 -48.959 1.00 81.00 90 VAL A N 1
ATOM 710 C CA . VAL A 1 90 ? 16.270 3.982 -50.077 1.00 81.00 90 VAL A CA 1
ATOM 711 C C . VAL A 1 90 ? 16.154 2.545 -49.588 1.00 81.00 90 VAL A C 1
ATOM 713 O O . VAL A 1 90 ? 16.909 2.112 -48.712 1.00 81.00 90 VAL A O 1
ATOM 716 N N . ALA A 1 91 ? 15.175 1.809 -50.112 1.00 67.12 91 ALA A N 1
ATOM 717 C CA . ALA A 1 91 ? 15.072 0.383 -49.837 1.00 67.12 91 ALA A CA 1
ATOM 718 C C . ALA A 1 91 ? 16.313 -0.324 -50.403 1.00 67.12 91 ALA A C 1
ATOM 720 O O . ALA A 1 91 ? 16.774 0.006 -51.495 1.00 67.12 91 ALA A O 1
ATOM 721 N N . ALA A 1 92 ? 16.874 -1.276 -49.651 1.00 65.81 92 ALA A N 1
ATOM 722 C CA . ALA A 1 92 ? 17.865 -2.176 -50.233 1.00 65.81 92 ALA A CA 1
ATOM 723 C C . ALA A 1 92 ? 17.192 -2.995 -51.355 1.00 65.81 92 ALA A C 1
ATOM 725 O O . ALA A 1 92 ? 15.980 -3.206 -51.269 1.00 65.81 92 ALA A O 1
ATOM 726 N N . PRO A 1 93 ? 17.937 -3.456 -52.376 1.00 69.31 93 PRO A N 1
ATOM 727 C CA . PRO A 1 93 ? 17.364 -4.291 -53.426 1.00 69.31 93 PRO A CA 1
ATOM 728 C C . PRO A 1 93 ? 16.696 -5.552 -52.870 1.00 69.31 93 PRO A C 1
ATOM 730 O O . PRO A 1 93 ? 17.065 -6.048 -51.798 1.00 69.31 93 PRO A O 1
ATOM 733 N N . ASP A 1 94 ? 15.745 -6.091 -53.627 1.00 68.62 94 ASP A N 1
ATOM 734 C CA . ASP A 1 94 ? 15.013 -7.301 -53.256 1.00 68.62 94 ASP A CA 1
ATOM 735 C C . ASP A 1 94 ? 15.962 -8.496 -53.007 1.00 68.62 94 ASP A C 1
ATOM 737 O O . ASP A 1 94 ? 17.059 -8.611 -53.563 1.00 68.62 94 ASP A O 1
ATOM 741 N N . GLY A 1 95 ? 15.576 -9.392 -52.093 1.00 68.06 95 GLY A N 1
ATOM 742 C CA . GLY A 1 95 ? 16.369 -10.576 -51.729 1.00 68.06 95 GLY A CA 1
ATOM 743 C C . GLY A 1 95 ? 17.525 -10.329 -50.748 1.00 68.06 95 GLY A C 1
ATOM 744 O O . GLY A 1 95 ? 18.255 -11.260 -50.414 1.00 68.06 95 GLY A O 1
ATOM 745 N N . TRP A 1 96 ? 17.707 -9.102 -50.248 1.00 76.12 96 TRP A N 1
ATOM 746 C CA . TRP A 1 96 ? 18.669 -8.787 -49.175 1.00 76.12 96 TRP A CA 1
ATOM 747 C C . TRP A 1 96 ? 18.136 -9.068 -47.759 1.00 76.12 96 TRP A C 1
ATOM 749 O O . TRP A 1 96 ? 18.774 -8.709 -46.764 1.00 76.12 96 TRP A O 1
ATOM 759 N N . GLU A 1 97 ? 16.993 -9.748 -47.660 1.00 63.97 97 GLU A N 1
ATOM 760 C CA . GLU A 1 97 ? 16.405 -10.227 -46.411 1.00 63.97 97 GLU A CA 1
ATOM 761 C C . GLU A 1 97 ? 17.403 -11.140 -45.672 1.00 63.97 97 GLU A C 1
ATOM 763 O O . GLU A 1 97 ? 17.899 -12.123 -46.215 1.00 63.97 97 GLU A O 1
ATOM 768 N N . GLY A 1 98 ? 17.767 -10.774 -44.440 1.00 64.31 98 GLY A N 1
ATOM 769 C CA . GLY A 1 98 ? 18.767 -11.495 -43.636 1.00 64.31 98 GLY A CA 1
ATOM 770 C C . GLY A 1 98 ? 20.209 -10.982 -43.758 1.00 64.31 98 GLY A C 1
ATOM 771 O O . GLY A 1 98 ? 21.057 -11.370 -42.955 1.00 64.31 98 GLY A O 1
ATOM 772 N N . THR A 1 99 ? 20.506 -10.060 -44.681 1.00 71.94 99 THR A N 1
ATOM 773 C CA . THR A 1 99 ? 21.805 -9.363 -44.693 1.00 71.94 99 THR A CA 1
ATOM 774 C C . THR A 1 99 ? 21.777 -8.187 -43.718 1.00 71.94 99 THR A C 1
ATOM 776 O O . THR A 1 99 ? 20.783 -7.474 -43.611 1.00 71.94 99 THR A O 1
ATOM 779 N N . THR A 1 100 ? 22.870 -7.947 -42.991 1.00 75.62 100 THR A N 1
ATOM 780 C CA . THR A 1 100 ? 22.970 -6.792 -42.089 1.00 75.62 100 THR A CA 1
ATOM 781 C C . THR A 1 100 ? 22.885 -5.488 -42.883 1.0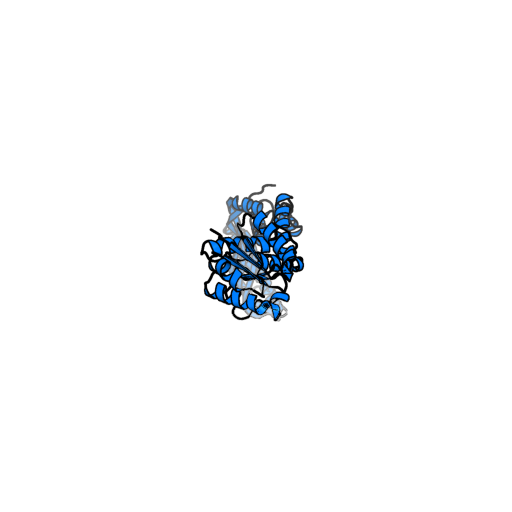0 75.62 100 THR A C 1
ATOM 783 O O . THR A 1 100 ? 23.816 -5.147 -43.613 1.00 75.62 100 THR A O 1
ATOM 786 N N . VAL A 1 101 ? 21.773 -4.766 -42.718 1.00 85.00 101 VAL A N 1
ATOM 787 C CA . VAL A 1 101 ? 21.536 -3.429 -43.277 1.00 85.00 101 VAL A CA 1
ATOM 788 C C . VAL A 1 101 ? 21.719 -2.385 -42.180 1.00 85.00 101 VAL A C 1
ATOM 790 O O . VAL A 1 101 ? 21.060 -2.468 -41.144 1.00 85.00 101 VAL A O 1
ATOM 793 N N . ILE A 1 102 ? 22.596 -1.404 -42.390 1.00 88.69 102 ILE A N 1
ATOM 794 C CA . ILE A 1 102 ? 22.840 -0.300 -41.451 1.00 88.69 102 ILE A CA 1
ATOM 795 C C . ILE A 1 102 ? 22.385 1.023 -42.080 1.00 88.69 102 ILE A C 1
ATOM 797 O O . ILE A 1 102 ? 22.892 1.437 -43.120 1.00 88.69 102 ILE A O 1
ATOM 801 N N . ASP A 1 103 ? 21.427 1.695 -41.434 1.00 89.19 103 ASP A N 1
ATOM 802 C CA . ASP A 1 103 ? 20.881 2.991 -41.871 1.00 89.19 103 ASP A CA 1
ATOM 803 C C . ASP A 1 103 ? 21.806 4.151 -41.462 1.00 89.19 103 ASP A C 1
ATOM 805 O O . ASP A 1 103 ? 21.809 4.578 -40.305 1.00 89.19 103 ASP A O 1
ATOM 809 N N . LEU A 1 104 ? 22.568 4.685 -42.422 1.00 91.56 104 LEU A N 1
ATOM 810 C CA . LEU A 1 104 ? 23.365 5.909 -42.285 1.00 91.56 104 LEU A CA 1
ATOM 811 C C . LEU A 1 104 ? 22.726 7.122 -42.981 1.00 91.56 104 LEU A C 1
ATOM 813 O O . LEU A 1 104 ? 23.355 8.177 -43.044 1.00 91.56 104 LEU A O 1
ATOM 817 N N . SER A 1 105 ? 21.460 7.049 -43.409 1.00 88.75 105 SER A N 1
ATOM 818 C CA . SER A 1 105 ? 20.777 8.133 -44.142 1.00 88.75 105 SER A CA 1
ATOM 819 C C . SER A 1 105 ? 20.696 9.463 -43.385 1.00 88.75 105 SER A C 1
ATOM 821 O O . SER A 1 105 ? 20.472 10.523 -43.967 1.00 88.75 105 SER A O 1
ATOM 823 N N . ARG A 1 106 ? 20.852 9.423 -42.057 1.00 87.06 106 ARG A N 1
ATOM 824 C CA . ARG A 1 106 ? 20.835 10.596 -41.166 1.00 87.06 106 ARG A CA 1
ATOM 825 C C . ARG A 1 106 ? 22.189 10.914 -40.543 1.00 87.06 106 ARG A C 1
ATOM 827 O O . ARG A 1 106 ? 22.269 11.827 -39.719 1.00 87.06 106 ARG A O 1
ATOM 834 N N . TRP A 1 107 ? 23.228 10.162 -40.886 1.00 91.31 107 TRP A N 1
ATOM 835 C CA . TRP A 1 107 ? 24.557 10.357 -40.333 1.00 91.31 107 TRP A CA 1
ATOM 836 C C . TRP A 1 107 ? 25.181 11.651 -40.871 1.00 91.31 107 TRP A C 1
ATOM 838 O O . TRP A 1 107 ? 25.187 11.909 -42.071 1.00 91.31 107 TRP A O 1
ATOM 848 N N . LYS A 1 108 ? 25.711 12.486 -39.969 1.00 86.50 108 LYS A N 1
ATOM 849 C CA . LYS A 1 108 ? 26.264 13.818 -40.287 1.00 86.50 108 LYS A CA 1
ATOM 850 C C . LYS A 1 108 ? 27.769 13.898 -40.024 1.00 86.50 108 LYS A C 1
ATOM 852 O O . LYS A 1 108 ? 28.229 14.807 -39.340 1.00 86.50 108 LYS A O 1
ATOM 857 N N . SER A 1 109 ? 28.529 12.911 -40.498 1.00 85.69 109 SER A N 1
ATOM 858 C CA . SER A 1 109 ? 29.998 12.874 -40.373 1.00 85.69 109 SER A CA 1
ATOM 859 C C . SER A 1 109 ? 30.554 12.863 -38.940 1.00 85.69 109 SER A C 1
ATOM 861 O O . SER A 1 109 ? 31.744 13.094 -38.736 1.00 85.69 109 SER A O 1
ATOM 863 N N . ASN A 1 110 ? 29.725 12.569 -37.935 1.00 82.50 110 ASN A N 1
ATOM 864 C CA . ASN A 1 110 ? 30.177 12.455 -36.552 1.00 82.50 110 ASN A CA 1
ATOM 865 C C . ASN A 1 110 ? 30.858 11.086 -36.339 1.00 82.50 110 ASN A C 1
ATOM 867 O O . ASN A 1 110 ? 30.182 10.062 -36.483 1.00 82.50 110 ASN A O 1
ATOM 871 N N . PRO A 1 111 ? 32.154 11.035 -35.969 1.00 80.94 111 PRO A N 1
ATOM 872 C CA . PRO A 1 111 ? 32.867 9.777 -35.758 1.00 80.94 111 PRO A CA 1
ATOM 873 C C . PRO A 1 111 ? 32.367 8.992 -34.536 1.00 80.94 111 PRO A C 1
ATOM 875 O O . PRO A 1 111 ? 32.621 7.800 -34.453 1.00 80.94 111 PRO A O 1
ATOM 878 N N . GLN A 1 112 ? 31.661 9.631 -33.599 1.00 82.31 112 GLN A N 1
ATOM 879 C CA . GLN A 1 112 ? 31.083 8.989 -32.409 1.00 82.31 112 GLN A CA 1
ATOM 880 C C . GLN A 1 112 ? 29.586 8.676 -32.579 1.00 82.31 112 GLN A C 1
ATOM 882 O O . GLN A 1 112 ? 28.875 8.415 -31.605 1.00 82.31 112 GLN A O 1
ATOM 887 N N . ASP A 1 113 ? 29.067 8.749 -33.808 1.00 86.56 113 ASP A N 1
ATOM 888 C CA . ASP A 1 113 ? 27.688 8.367 -34.089 1.00 86.56 113 ASP A CA 1
ATOM 889 C C . ASP A 1 113 ? 27.489 6.857 -33.899 1.00 86.56 113 ASP A C 1
ATOM 891 O O . ASP A 1 113 ? 28.282 6.046 -34.368 1.00 86.56 113 ASP A O 1
ATOM 895 N N . VAL A 1 114 ? 26.408 6.469 -33.223 1.00 86.94 114 VAL A N 1
ATOM 896 C CA . VAL A 1 114 ? 26.160 5.063 -32.873 1.00 86.94 114 VAL A CA 1
ATOM 897 C C . VAL A 1 114 ? 25.966 4.189 -34.109 1.00 86.94 114 VAL A C 1
ATOM 899 O O . VAL A 1 114 ? 26.432 3.058 -34.101 1.00 86.94 114 VAL A O 1
ATOM 902 N N . PHE A 1 115 ? 25.353 4.698 -35.179 1.00 88.94 115 PHE A N 1
ATOM 903 C CA . PHE A 1 115 ? 25.180 3.914 -36.404 1.00 88.94 115 PHE A CA 1
ATOM 904 C C . PHE A 1 115 ? 26.518 3.686 -37.122 1.00 88.94 115 PHE A C 1
ATOM 906 O O . PHE A 1 115 ? 26.745 2.620 -37.690 1.00 88.94 115 PHE A O 1
ATOM 913 N N . LEU A 1 116 ? 27.438 4.654 -37.046 1.00 91.06 116 LEU A N 1
ATOM 914 C CA . LEU A 1 116 ? 28.802 4.488 -37.550 1.00 91.06 116 LEU A CA 1
ATOM 915 C C . LEU A 1 116 ? 29.591 3.472 -36.708 1.00 91.06 116 LEU A C 1
ATOM 917 O O . LEU A 1 116 ? 30.312 2.641 -37.258 1.00 91.06 116 LEU A O 1
ATOM 921 N N . LEU A 1 117 ? 29.448 3.519 -35.381 1.00 88.75 117 LEU A N 1
ATOM 922 C CA . LEU A 1 117 ? 30.081 2.554 -34.479 1.00 88.75 117 LEU A CA 1
ATOM 923 C C . LEU A 1 117 ? 29.541 1.133 -34.697 1.00 88.75 117 LEU A C 1
ATOM 925 O O . LEU A 1 117 ? 30.324 0.183 -34.708 1.00 88.75 117 LEU A O 1
ATOM 929 N N . ASP A 1 118 ? 28.233 0.989 -34.927 1.00 89.94 118 ASP A N 1
ATOM 930 C CA . ASP A 1 118 ? 27.611 -0.288 -35.287 1.00 89.94 118 ASP A CA 1
ATOM 931 C C . ASP A 1 118 ? 28.170 -0.817 -36.615 1.00 89.94 118 ASP A C 1
ATOM 933 O O . ASP A 1 118 ? 28.509 -1.997 -36.703 1.00 89.94 118 ASP A O 1
ATOM 937 N N . LEU A 1 119 ? 28.349 0.050 -37.622 1.00 92.75 119 LEU A N 1
ATOM 938 C CA . LEU A 1 119 ? 28.991 -0.323 -38.887 1.00 92.75 119 LEU A CA 1
ATOM 939 C C . LEU A 1 119 ? 30.424 -0.805 -38.678 1.00 92.75 119 LEU A C 1
ATOM 941 O O . LEU A 1 119 ? 30.794 -1.862 -39.185 1.00 92.75 119 LEU A O 1
ATOM 945 N N . ALA A 1 120 ? 31.221 -0.070 -37.904 1.00 91.00 120 ALA A N 1
ATOM 946 C CA . ALA A 1 120 ? 32.596 -0.451 -37.605 1.00 91.00 120 ALA A CA 1
ATOM 947 C C . ALA A 1 120 ? 32.673 -1.807 -36.879 1.00 91.00 120 ALA A C 1
ATOM 949 O O . ALA A 1 120 ? 33.539 -2.629 -37.181 1.00 91.00 120 ALA A O 1
ATOM 950 N N . ALA A 1 121 ? 31.775 -2.059 -35.924 1.00 87.81 121 ALA A N 1
ATOM 951 C CA . ALA A 1 121 ? 31.719 -3.322 -35.194 1.00 87.81 121 ALA A CA 1
ATOM 952 C C . ALA A 1 121 ? 31.280 -4.488 -36.094 1.00 87.81 121 ALA A C 1
ATOM 954 O O . ALA A 1 121 ? 31.921 -5.539 -36.099 1.00 87.81 121 ALA A O 1
ATOM 955 N N . ALA A 1 122 ? 30.234 -4.284 -36.895 1.00 89.75 122 ALA A N 1
ATOM 956 C CA . ALA A 1 122 ? 29.714 -5.284 -37.816 1.00 89.75 122 ALA A CA 1
ATOM 957 C C . ALA A 1 122 ? 30.717 -5.639 -38.923 1.00 89.75 122 ALA A C 1
ATOM 959 O O . ALA A 1 122 ? 30.926 -6.821 -39.184 1.00 89.75 122 ALA A O 1
ATOM 960 N N . ALA A 1 123 ? 31.416 -4.653 -39.493 1.00 91.56 123 ALA A N 1
ATOM 961 C CA . ALA A 1 123 ? 32.442 -4.888 -40.508 1.00 91.56 123 ALA A CA 1
ATOM 962 C C . ALA A 1 123 ? 33.610 -5.731 -39.971 1.00 91.56 123 ALA A C 1
ATOM 964 O O . ALA A 1 123 ? 34.078 -6.650 -40.644 1.00 91.56 123 ALA A O 1
ATOM 965 N N . ARG A 1 124 ? 34.051 -5.474 -38.731 1.00 89.56 124 ARG A N 1
ATOM 966 C CA . ARG A 1 124 ? 35.086 -6.291 -38.075 1.00 89.56 124 ARG A CA 1
ATOM 967 C C . ARG A 1 124 ? 34.620 -7.710 -37.792 1.00 89.56 124 ARG A C 1
ATOM 969 O O . ARG A 1 124 ? 35.363 -8.644 -38.076 1.00 89.56 124 ARG A O 1
ATOM 976 N N . ALA A 1 125 ? 33.418 -7.867 -37.240 1.00 87.75 125 ALA A N 1
ATOM 977 C CA . ALA A 1 125 ? 32.850 -9.180 -36.949 1.00 87.75 125 ALA A CA 1
ATOM 978 C C . ALA A 1 125 ? 32.734 -10.010 -38.233 1.00 87.75 125 ALA A C 1
ATOM 980 O O . ALA A 1 125 ? 33.265 -11.117 -38.303 1.00 87.75 125 ALA A O 1
ATOM 981 N N . LYS A 1 126 ? 32.172 -9.417 -39.293 1.00 88.19 126 LYS A N 1
ATOM 982 C CA . LYS A 1 126 ? 32.023 -10.069 -40.592 1.00 88.19 126 LYS A CA 1
ATOM 983 C C . LYS A 1 126 ? 33.370 -10.439 -41.209 1.00 88.19 126 LYS A C 1
ATOM 985 O O . LYS A 1 126 ? 33.545 -11.569 -41.653 1.00 88.19 126 LYS A O 1
ATOM 990 N N . ALA A 1 127 ? 34.358 -9.539 -41.163 1.00 90.31 127 ALA A N 1
ATOM 991 C CA . ALA A 1 127 ? 35.713 -9.850 -41.615 1.00 90.31 127 ALA A CA 1
ATOM 992 C C . ALA A 1 127 ? 36.352 -10.985 -40.797 1.00 90.31 127 ALA A C 1
ATOM 994 O O . ALA A 1 127 ? 37.085 -11.802 -41.354 1.00 90.31 127 ALA A O 1
ATOM 995 N N . ALA A 1 128 ? 36.057 -11.090 -39.500 1.00 86.06 128 ALA A N 1
ATOM 996 C CA . ALA A 1 128 ? 36.493 -12.193 -38.645 1.00 86.06 128 ALA A CA 1
ATOM 997 C C . ALA A 1 128 ? 35.746 -13.519 -38.904 1.00 86.06 128 ALA A C 1
ATOM 999 O O . ALA A 1 128 ? 36.135 -14.533 -38.333 1.00 86.06 128 ALA A O 1
ATOM 1000 N N . GLY A 1 129 ? 34.729 -13.538 -39.775 1.00 84.31 129 GLY A N 1
ATOM 1001 C CA . GLY A 1 129 ? 33.874 -14.706 -40.009 1.00 84.31 129 GLY A CA 1
ATOM 1002 C C . GLY A 1 129 ? 32.835 -14.929 -38.906 1.00 84.31 129 GLY A C 1
ATOM 1003 O O . GLY A 1 129 ? 32.289 -16.021 -38.800 1.00 84.31 129 GLY A O 1
ATOM 1004 N N . LEU A 1 130 ? 32.591 -13.913 -38.075 1.00 81.19 130 LEU A N 1
ATOM 1005 C CA . LEU A 1 130 ? 31.597 -13.922 -37.009 1.00 81.19 130 LEU A CA 1
ATOM 1006 C C . LEU A 1 130 ? 30.323 -13.209 -37.462 1.00 81.19 130 LEU A C 1
ATOM 1008 O O . LEU A 1 130 ? 30.346 -12.342 -38.344 1.00 81.19 130 LEU A O 1
ATOM 1012 N N . ASP A 1 131 ? 29.219 -13.528 -36.795 1.00 77.00 131 ASP A N 1
ATOM 1013 C CA . ASP A 1 131 ? 27.973 -12.805 -36.995 1.00 77.00 131 ASP A CA 1
ATOM 1014 C C . ASP A 1 131 ? 28.078 -11.367 -36.459 1.00 77.00 131 ASP A C 1
ATOM 1016 O O . ASP A 1 131 ? 28.664 -11.131 -35.394 1.00 77.00 131 ASP A O 1
ATOM 1020 N N . PRO A 1 132 ? 27.525 -10.376 -37.181 1.00 81.25 132 PRO A N 1
ATOM 1021 C CA . PRO A 1 132 ? 27.509 -8.994 -36.728 1.00 81.25 132 PRO A CA 1
ATOM 1022 C C . PRO A 1 132 ? 26.801 -8.840 -35.375 1.00 81.25 132 PRO A C 1
ATOM 1024 O O . PRO A 1 132 ? 25.735 -9.422 -35.168 1.00 81.25 132 PRO A O 1
ATOM 1027 N N . PRO A 1 133 ? 27.344 -8.023 -34.454 1.00 75.19 133 PRO A N 1
ATOM 1028 C CA . PRO A 1 133 ? 26.688 -7.760 -33.185 1.00 75.19 133 PRO A CA 1
ATOM 1029 C C . PRO A 1 133 ? 25.343 -7.045 -33.404 1.00 75.19 133 PRO A C 1
ATOM 1031 O O . PRO A 1 133 ? 25.162 -6.346 -34.408 1.00 75.19 133 PRO A O 1
ATOM 1034 N N . PRO A 1 134 ? 24.402 -7.165 -32.453 1.00 74.44 134 PRO A N 1
ATOM 1035 C CA . PRO A 1 134 ? 23.116 -6.486 -32.546 1.00 74.44 134 PRO A CA 1
ATOM 1036 C C . PRO A 1 134 ? 23.304 -4.964 -32.634 1.00 74.44 134 PRO A C 1
ATOM 1038 O O . PRO A 1 134 ? 24.047 -4.365 -31.851 1.00 74.44 134 PRO A O 1
ATOM 1041 N N . GLN A 1 135 ? 22.606 -4.336 -33.583 1.00 77.56 135 GLN A N 1
ATOM 1042 C CA . GLN A 1 135 ? 22.710 -2.900 -33.854 1.00 77.56 135 GLN A CA 1
ATOM 1043 C C . GLN A 1 135 ? 22.089 -2.069 -32.722 1.00 77.56 135 GLN A C 1
ATOM 1045 O O . GLN A 1 135 ? 20.932 -2.265 -32.341 1.00 77.56 135 GLN A O 1
ATOM 1050 N N . ARG A 1 136 ? 22.829 -1.082 -32.211 1.00 70.44 136 ARG A N 1
ATOM 1051 C CA . ARG A 1 136 ? 22.399 -0.189 -31.123 1.00 70.44 136 ARG A CA 1
ATOM 1052 C C . ARG A 1 136 ? 21.668 1.052 -31.639 1.00 70.44 136 ARG A C 1
ATOM 1054 O O . ARG A 1 136 ? 20.828 1.615 -30.931 1.00 70.44 136 ARG A O 1
ATOM 1061 N N . GLY A 1 137 ? 21.962 1.490 -32.860 1.00 67.94 137 GLY A N 1
ATOM 1062 C CA . GLY A 1 137 ? 21.422 2.692 -33.496 1.00 67.94 137 GLY A CA 1
ATOM 1063 C C . GLY A 1 137 ? 19.892 2.704 -33.588 1.00 67.94 137 GLY A C 1
ATOM 1064 O O . GLY A 1 137 ? 19.269 3.638 -33.063 1.00 67.94 137 GLY A O 1
ATOM 1065 N N . PRO A 1 138 ? 19.249 1.677 -34.179 1.00 65.44 138 PRO A N 1
ATOM 1066 C CA . PRO A 1 138 ? 17.790 1.612 -34.299 1.00 65.44 138 PRO A CA 1
ATOM 1067 C C . PRO A 1 138 ? 17.075 1.638 -32.941 1.00 65.44 138 PRO A C 1
ATOM 1069 O O . PRO A 1 138 ? 16.077 2.345 -32.774 1.00 65.44 138 PRO A O 1
ATOM 1072 N N . VAL A 1 139 ? 17.628 0.940 -31.944 1.00 60.81 139 VAL A N 1
ATOM 1073 C CA . VAL A 1 139 ? 17.100 0.896 -30.572 1.00 60.81 139 VAL A CA 1
ATOM 1074 C C . VAL A 1 139 ? 17.220 2.270 -29.909 1.00 60.81 139 VAL A C 1
ATOM 1076 O O . VAL A 1 139 ? 16.230 2.808 -29.414 1.00 60.81 139 VAL A O 1
ATOM 1079 N N . ARG A 1 140 ? 18.390 2.918 -29.987 1.00 59.94 140 ARG A N 1
ATOM 1080 C CA . ARG A 1 140 ? 18.618 4.259 -29.417 1.00 59.94 140 ARG A CA 1
ATOM 1081 C C . ARG A 1 140 ? 17.755 5.339 -30.078 1.00 59.94 140 ARG A C 1
ATOM 1083 O O . ARG A 1 140 ? 17.350 6.293 -29.413 1.00 59.94 140 ARG A O 1
ATOM 1090 N N . ARG A 1 141 ? 17.449 5.204 -31.373 1.00 59.12 141 ARG A N 1
ATOM 1091 C CA . ARG A 1 141 ? 16.556 6.116 -32.108 1.00 59.12 141 ARG A CA 1
ATOM 1092 C C . ARG A 1 141 ? 15.104 5.975 -31.653 1.00 59.12 141 ARG A C 1
ATOM 1094 O O . ARG A 1 141 ? 14.473 7.001 -31.407 1.00 59.12 141 ARG A O 1
ATOM 1101 N N . LYS A 1 142 ? 14.614 4.745 -31.451 1.00 54.78 142 LYS A N 1
ATOM 1102 C CA . LYS A 1 142 ? 13.295 4.507 -30.842 1.00 54.78 142 LYS A CA 1
ATOM 1103 C C . LYS A 1 142 ? 13.238 5.028 -29.402 1.00 54.78 142 LYS A C 1
ATOM 1105 O O . LYS A 1 142 ? 12.292 5.727 -29.066 1.00 54.78 142 LYS A O 1
ATOM 1110 N N . PHE A 1 143 ? 14.287 4.826 -28.600 1.00 54.28 143 PHE A N 1
ATOM 1111 C CA . PHE A 1 143 ? 14.375 5.392 -27.247 1.00 54.28 143 PHE A CA 1
ATOM 1112 C C . PHE A 1 143 ? 14.387 6.928 -27.226 1.00 54.28 143 PHE A C 1
ATOM 1114 O O . PHE A 1 143 ? 13.705 7.507 -26.394 1.00 54.28 143 PHE A O 1
ATOM 1121 N N . LYS A 1 144 ? 15.090 7.615 -28.141 1.00 54.91 144 LYS A N 1
ATOM 1122 C CA . LYS A 1 144 ? 15.041 9.092 -28.232 1.00 54.91 144 LYS A CA 1
ATOM 1123 C C . LYS A 1 144 ? 13.676 9.624 -28.680 1.00 54.91 144 LYS A C 1
ATOM 1125 O O . LYS A 1 144 ? 13.275 10.692 -28.233 1.00 54.91 144 LYS A O 1
ATOM 1130 N N . GLN A 1 145 ? 12.978 8.906 -29.561 1.00 53.88 145 GLN A N 1
ATOM 1131 C CA . GLN A 1 145 ? 11.635 9.284 -30.015 1.00 53.88 145 GLN A CA 1
ATOM 1132 C C . GLN A 1 145 ? 10.570 9.025 -28.938 1.00 53.88 145 GLN A C 1
ATOM 1134 O O . GLN A 1 145 ? 9.678 9.849 -28.773 1.00 53.88 145 GLN A O 1
ATOM 1139 N N . LEU A 1 146 ? 10.704 7.948 -28.155 1.00 47.66 146 LEU A N 1
ATOM 1140 C CA . LEU A 1 146 ? 9.869 7.705 -26.975 1.00 47.66 146 LEU A CA 1
ATOM 1141 C C . LEU A 1 146 ? 10.220 8.631 -25.800 1.00 47.66 146 LEU A C 1
ATOM 1143 O O . LEU A 1 146 ? 9.316 9.075 -25.110 1.00 47.66 146 LEU A O 1
ATOM 1147 N N . ALA A 1 147 ? 11.486 9.008 -25.601 1.00 45.00 147 ALA A N 1
ATOM 1148 C CA . ALA A 1 147 ? 11.893 9.937 -24.540 1.00 45.00 147 ALA A CA 1
ATOM 1149 C C . ALA A 1 147 ? 11.274 11.341 -24.684 1.00 45.00 147 ALA A C 1
ATOM 1151 O O . ALA A 1 147 ? 11.152 12.050 -23.690 1.00 45.00 147 ALA A O 1
ATOM 1152 N N . LEU A 1 148 ? 10.833 11.728 -25.889 1.00 48.31 148 LEU A N 1
ATOM 1153 C CA . LEU A 1 148 ? 10.081 12.969 -26.107 1.00 48.31 148 LEU A CA 1
ATOM 1154 C C . LEU A 1 148 ? 8.586 12.852 -25.730 1.00 48.31 148 LEU A C 1
ATOM 1156 O O . LEU A 1 148 ? 7.919 13.869 -25.584 1.00 48.31 148 LEU A O 1
ATOM 1160 N N . LEU A 1 149 ? 8.064 11.630 -25.560 1.00 44.09 149 LEU A N 1
ATOM 1161 C CA . LEU A 1 149 ? 6.671 11.326 -25.186 1.00 44.09 149 LEU A CA 1
ATOM 1162 C C . LEU A 1 149 ? 6.526 10.807 -23.743 1.00 44.09 149 LEU A C 1
ATOM 1164 O O . LEU A 1 149 ? 5.421 10.520 -23.296 1.00 44.09 149 LEU A O 1
ATOM 1168 N N . VAL A 1 150 ? 7.628 10.703 -22.997 1.00 41.66 150 VAL A N 1
ATOM 1169 C CA . VAL A 1 150 ? 7.666 10.157 -21.631 1.00 41.66 150 VAL A CA 1
ATOM 1170 C C . VAL A 1 150 ? 7.487 11.176 -20.479 1.00 41.66 150 VAL A C 1
ATOM 1172 O O . VAL A 1 150 ? 7.320 10.706 -19.348 1.00 41.66 150 VAL A O 1
ATOM 1175 N N . PRO A 1 151 ? 7.397 12.522 -20.641 1.00 42.47 151 PRO A N 1
ATOM 1176 C CA . PRO A 1 151 ? 7.199 13.373 -19.467 1.00 42.47 151 PRO A CA 1
ATOM 1177 C C . PRO A 1 151 ? 5.783 13.300 -18.860 1.00 42.47 151 PRO A C 1
ATOM 1179 O O . PRO A 1 151 ? 5.524 14.019 -17.905 1.00 42.47 151 PRO A O 1
ATOM 1182 N N . THR A 1 152 ? 4.869 12.438 -19.331 1.00 47.41 152 THR A N 1
ATOM 1183 C CA . THR A 1 152 ? 3.525 12.300 -18.731 1.00 47.41 152 THR A CA 1
ATOM 1184 C C . THR A 1 152 ? 3.326 11.082 -17.826 1.00 47.41 152 THR A C 1
ATOM 1186 O O . THR A 1 152 ? 2.387 11.101 -17.039 1.00 47.41 152 THR A O 1
ATOM 1189 N N . VAL A 1 153 ? 4.181 10.047 -17.858 1.00 45.69 153 VAL A N 1
ATOM 1190 C CA . VAL A 1 153 ? 3.919 8.807 -17.081 1.00 45.69 153 VAL A CA 1
ATOM 1191 C C . VAL A 1 153 ? 5.069 8.392 -16.151 1.00 45.69 153 VAL A C 1
ATOM 1193 O O . VAL A 1 153 ? 4.814 7.951 -15.035 1.00 45.69 153 VAL A O 1
ATOM 1196 N N . LEU A 1 154 ? 6.339 8.608 -16.517 1.00 44.53 154 LEU A N 1
ATOM 1197 C CA . LEU A 1 154 ? 7.484 8.284 -15.635 1.00 44.53 154 LEU A CA 1
ATOM 1198 C C . LEU A 1 154 ? 7.939 9.451 -14.746 1.00 44.53 154 LEU A C 1
ATOM 1200 O O . LEU A 1 154 ? 8.645 9.224 -13.764 1.00 44.53 154 LEU A O 1
ATOM 1204 N N . GLY A 1 155 ? 7.477 10.674 -15.031 1.00 42.28 155 GLY A N 1
ATOM 1205 C CA . GLY A 1 155 ? 7.606 11.813 -14.119 1.00 42.28 155 GLY A CA 1
ATOM 1206 C C . GLY A 1 155 ? 6.846 11.604 -12.806 1.00 42.28 155 GLY A C 1
ATOM 1207 O O . GLY A 1 155 ? 7.306 12.060 -11.773 1.00 42.28 155 GLY A O 1
ATOM 1208 N N . ALA A 1 156 ? 5.750 10.838 -12.805 1.00 47.84 156 ALA A N 1
ATOM 1209 C CA . ALA A 1 156 ? 5.019 10.535 -11.576 1.00 47.84 156 ALA A CA 1
ATOM 1210 C C . ALA A 1 156 ? 5.777 9.543 -10.672 1.00 47.84 156 ALA A C 1
ATOM 1212 O O . ALA A 1 156 ? 5.844 9.745 -9.469 1.00 47.84 156 ALA A O 1
ATOM 1213 N N . ILE A 1 157 ? 6.411 8.506 -11.229 1.00 52.19 157 ILE A N 1
ATOM 1214 C CA . ILE A 1 157 ? 7.035 7.437 -10.424 1.00 52.19 157 ILE A CA 1
ATOM 1215 C C . ILE A 1 157 ? 8.430 7.842 -9.929 1.00 52.19 157 ILE A C 1
ATOM 1217 O O . ILE A 1 157 ? 8.758 7.625 -8.766 1.00 52.19 157 ILE A O 1
ATOM 1221 N N . GLY A 1 158 ? 9.240 8.483 -10.780 1.00 42.84 158 GLY A N 1
ATOM 1222 C CA . GLY A 1 158 ? 10.576 8.942 -10.393 1.00 42.84 158 GLY A CA 1
ATOM 1223 C C . GLY A 1 158 ? 10.539 10.057 -9.350 1.00 42.84 158 GLY A C 1
ATOM 1224 O O . GLY A 1 158 ? 11.338 10.031 -8.420 1.00 42.84 158 GLY A O 1
ATOM 1225 N N . ILE A 1 159 ? 9.574 10.979 -9.460 1.00 48.72 159 ILE A N 1
ATOM 1226 C CA . ILE A 1 159 ? 9.346 12.007 -8.441 1.00 48.72 159 ILE A CA 1
ATOM 1227 C C . ILE A 1 159 ? 8.846 11.365 -7.146 1.00 48.72 159 ILE A C 1
ATOM 1229 O O . ILE A 1 159 ? 9.311 11.769 -6.098 1.00 48.72 159 ILE A O 1
ATOM 1233 N N . ILE A 1 160 ? 8.001 10.328 -7.163 1.00 50.81 160 ILE A N 1
ATOM 1234 C CA . ILE A 1 160 ? 7.608 9.642 -5.918 1.00 50.81 160 ILE A CA 1
ATOM 1235 C C . ILE A 1 160 ? 8.813 8.969 -5.244 1.00 50.81 160 ILE A C 1
ATOM 1237 O O . ILE A 1 160 ? 8.959 9.092 -4.036 1.00 50.81 160 ILE A O 1
ATOM 1241 N N . SER A 1 161 ? 9.718 8.313 -5.977 1.00 51.34 161 SER A N 1
ATOM 1242 C CA . SER A 1 161 ? 10.870 7.631 -5.360 1.00 51.34 161 SER A CA 1
ATOM 1243 C C . SER A 1 161 ? 11.963 8.586 -4.864 1.00 51.34 161 SER A C 1
ATOM 1245 O O . SER A 1 161 ? 12.538 8.341 -3.804 1.00 51.34 161 SER A O 1
ATOM 1247 N N . THR A 1 162 ? 12.247 9.683 -5.579 1.00 49.50 162 THR A N 1
ATOM 1248 C CA . THR A 1 162 ? 13.169 10.715 -5.072 1.00 49.50 162 THR A CA 1
ATOM 1249 C C . THR A 1 162 ? 12.518 11.628 -4.050 1.00 49.50 162 THR A C 1
ATOM 1251 O O . THR A 1 162 ? 13.232 12.103 -3.179 1.00 49.50 162 THR A O 1
ATOM 1254 N N . LEU A 1 163 ? 11.198 11.834 -4.084 1.00 47.28 163 LEU A N 1
ATOM 1255 C CA . LEU A 1 163 ? 10.489 12.452 -2.974 1.00 47.28 163 LEU A CA 1
ATOM 1256 C C . LEU A 1 163 ? 10.565 11.540 -1.762 1.00 47.28 163 LEU A C 1
ATOM 1258 O O . LEU A 1 163 ? 11.029 12.027 -0.760 1.00 47.28 163 LEU A O 1
ATOM 1262 N N . VAL A 1 164 ? 10.221 10.251 -1.809 1.00 52.66 164 VAL A N 1
ATOM 1263 C CA . VAL A 1 164 ? 10.322 9.354 -0.635 1.00 52.66 164 VAL A CA 1
ATOM 1264 C C . VAL A 1 164 ? 11.742 9.340 -0.056 1.00 52.66 164 VAL A C 1
ATOM 1266 O O . VAL A 1 164 ? 11.905 9.500 1.150 1.00 52.66 164 VAL A O 1
ATOM 1269 N N . GLY A 1 165 ? 12.772 9.258 -0.906 1.00 49.28 165 GLY A N 1
ATOM 1270 C CA . GLY A 1 165 ? 14.164 9.382 -0.465 1.00 49.28 165 GLY A CA 1
ATOM 1271 C C . GLY A 1 165 ? 14.500 10.766 0.105 1.00 49.28 165 GLY A C 1
ATOM 1272 O O . GLY A 1 165 ? 15.174 10.862 1.123 1.00 49.28 165 GLY A O 1
ATOM 1273 N N . PHE A 1 166 ? 13.990 11.849 -0.489 1.00 49.94 166 PHE A N 1
ATOM 1274 C CA . PHE A 1 166 ? 14.150 13.207 0.034 1.00 49.94 166 PHE A CA 1
ATOM 1275 C C . PHE A 1 166 ? 13.345 13.434 1.327 1.00 49.94 166 PHE A C 1
ATOM 1277 O O . PHE A 1 166 ? 13.874 14.057 2.231 1.00 49.94 166 PHE A O 1
ATOM 1284 N N . TYR A 1 167 ? 12.139 12.878 1.468 1.00 48.31 167 TYR A N 1
ATOM 1285 C CA . TYR A 1 167 ? 11.284 12.890 2.660 1.00 48.31 167 TYR A CA 1
ATOM 1286 C C . TYR A 1 167 ? 12.008 12.202 3.826 1.00 48.31 167 TYR A C 1
ATOM 1288 O O . TYR A 1 167 ? 12.036 12.770 4.912 1.00 48.31 167 TYR A O 1
ATOM 1296 N N . GLN A 1 168 ? 12.673 11.068 3.568 1.00 51.75 168 GLN A N 1
ATOM 1297 C CA . GLN A 1 168 ? 13.512 10.349 4.540 1.00 51.75 168 GLN A CA 1
ATOM 1298 C C . GLN A 1 168 ? 14.819 11.087 4.880 1.00 51.75 168 GLN A C 1
ATOM 1300 O O . GLN A 1 168 ? 15.271 11.072 6.017 1.00 51.75 168 GLN A O 1
ATOM 1305 N N . THR A 1 169 ? 15.461 11.757 3.915 1.00 52.03 169 THR A N 1
ATOM 1306 C CA . THR A 1 169 ? 16.724 12.489 4.179 1.00 52.03 169 THR A CA 1
ATOM 1307 C C . THR A 1 169 ? 16.533 13.921 4.692 1.00 52.03 169 THR A C 1
ATOM 1309 O O . THR A 1 169 ? 17.469 14.495 5.242 1.00 52.03 169 THR A O 1
ATOM 1312 N N . ALA A 1 170 ? 15.347 14.508 4.511 1.00 52.09 170 ALA A N 1
ATOM 1313 C CA . ALA A 1 170 ? 14.990 15.852 4.967 1.00 52.09 170 ALA A CA 1
ATOM 1314 C C . ALA A 1 170 ? 14.223 15.854 6.305 1.00 52.09 170 ALA A C 1
ATOM 1316 O O . ALA A 1 170 ? 13.834 16.930 6.757 1.00 52.09 170 ALA A O 1
ATOM 1317 N N . GLY A 1 171 ? 13.996 14.685 6.923 1.00 48.81 171 GLY A N 1
ATOM 1318 C CA . GLY A 1 171 ? 13.288 14.549 8.204 1.00 48.81 171 GLY A CA 1
ATOM 1319 C C . GLY A 1 171 ? 11.791 14.863 8.121 1.00 48.81 171 GLY A C 1
ATOM 1320 O O . GLY A 1 171 ? 11.186 15.286 9.100 1.00 48.81 171 GLY A O 1
ATOM 1321 N N . LEU A 1 172 ? 11.179 14.718 6.941 1.00 52.50 172 LEU A N 1
ATOM 1322 C CA . LEU A 1 172 ? 9.731 14.881 6.769 1.00 52.50 172 LEU A CA 1
ATOM 1323 C C . LEU A 1 172 ? 8.969 13.576 7.054 1.00 52.50 172 LEU A C 1
ATOM 1325 O O . LEU A 1 172 ? 7.753 13.617 7.220 1.00 52.50 172 LEU A O 1
ATOM 1329 N N . ASP A 1 173 ? 9.665 12.439 7.120 1.00 52.56 173 ASP A N 1
ATOM 1330 C CA . ASP A 1 173 ? 9.180 11.192 7.720 1.00 52.56 173 ASP A CA 1
ATOM 1331 C C . ASP A 1 173 ? 9.176 11.234 9.259 1.00 52.56 173 ASP A C 1
ATOM 1333 O O . ASP A 1 173 ? 8.511 10.413 9.877 1.00 52.56 173 ASP A O 1
ATOM 1337 N N . GLU A 1 174 ? 9.835 12.215 9.886 1.00 59.03 174 GLU A N 1
ATOM 1338 C CA . GLU A 1 174 ? 9.709 12.497 11.325 1.00 59.03 174 GLU A CA 1
ATOM 1339 C C . GLU A 1 174 ? 8.478 13.361 11.661 1.00 59.03 174 GLU A C 1
ATOM 1341 O O . GLU A 1 174 ? 8.164 13.584 12.832 1.00 59.03 174 GLU A O 1
ATOM 1346 N N . ILE A 1 175 ? 7.752 13.867 10.655 1.00 70.44 175 ILE A N 1
ATOM 1347 C CA . ILE A 1 175 ? 6.572 14.710 10.873 1.00 70.44 175 ILE A CA 1
ATOM 1348 C C . ILE A 1 175 ? 5.313 13.865 10.709 1.00 70.44 175 ILE A C 1
ATOM 1350 O O . ILE A 1 175 ? 4.847 13.608 9.598 1.00 70.44 175 ILE A O 1
ATOM 1354 N N . ALA A 1 176 ? 4.727 13.470 11.840 1.00 79.81 176 ALA A N 1
ATOM 1355 C CA . ALA A 1 176 ? 3.435 12.797 11.857 1.00 79.81 176 ALA A CA 1
ATOM 1356 C C . ALA A 1 176 ? 2.375 13.622 11.117 1.00 79.81 176 ALA A C 1
ATOM 1358 O O . ALA A 1 176 ? 2.272 14.842 11.291 1.00 79.81 176 ALA A O 1
ATOM 1359 N N . SER A 1 177 ? 1.551 12.948 10.310 1.00 84.12 177 SER A N 1
ATOM 1360 C CA . SER A 1 177 ? 0.393 13.591 9.682 1.00 84.12 177 SER A CA 1
ATOM 1361 C C . SER A 1 177 ? -0.498 14.241 10.751 1.00 84.12 177 SER A C 1
ATOM 1363 O O . SER A 1 177 ? -0.536 13.789 11.894 1.00 84.12 177 SER A O 1
ATOM 1365 N N . ALA A 1 178 ? -1.246 15.295 10.408 1.00 85.38 178 ALA A N 1
ATOM 1366 C CA . ALA A 1 178 ? -2.108 15.974 11.384 1.00 85.38 178 ALA A CA 1
ATOM 1367 C C . ALA A 1 178 ? -3.112 15.016 12.058 1.00 85.38 178 ALA A C 1
ATOM 1369 O O . ALA A 1 178 ? -3.439 15.179 13.234 1.00 85.38 178 ALA A O 1
ATOM 1370 N N . GLU A 1 179 ? -3.571 14.004 11.317 1.00 87.06 179 GLU A N 1
ATOM 1371 C CA . GLU A 1 179 ? -4.429 12.936 11.824 1.00 87.06 179 GLU A CA 1
ATOM 1372 C C . GLU A 1 179 ? -3.684 12.030 12.812 1.00 87.06 179 GLU A C 1
ATOM 1374 O O . GLU A 1 179 ? -4.149 11.844 13.938 1.00 87.06 179 GLU A O 1
ATOM 1379 N N . GLU A 1 180 ? -2.504 11.535 12.434 1.00 90.00 180 GLU A N 1
ATOM 1380 C CA . GLU A 1 180 ? -1.676 10.690 13.296 1.00 90.00 180 GLU A CA 1
ATOM 1381 C C . GLU A 1 180 ? -1.255 11.430 14.574 1.00 90.00 180 GLU A C 1
ATOM 1383 O O . GLU A 1 180 ? -1.395 10.894 15.669 1.00 90.00 180 GLU A O 1
ATOM 1388 N N . ALA A 1 181 ? -0.816 12.688 14.475 1.00 89.25 181 ALA A N 1
ATOM 1389 C CA . ALA A 1 181 ? -0.434 13.504 15.626 1.00 89.25 181 ALA A CA 1
ATOM 1390 C C . ALA A 1 181 ? -1.615 13.732 16.589 1.00 89.25 181 ALA A C 1
ATOM 1392 O O . ALA A 1 181 ? -1.455 13.695 17.814 1.00 89.25 181 ALA A O 1
ATOM 1393 N N . ALA A 1 182 ? -2.824 13.940 16.054 1.00 90.56 182 ALA A N 1
ATOM 1394 C CA . ALA A 1 182 ? -4.033 14.072 16.861 1.00 90.56 182 ALA A CA 1
ATOM 1395 C C . ALA A 1 182 ? -4.441 12.747 17.523 1.00 90.56 182 ALA A C 1
ATOM 1397 O O . ALA A 1 182 ? -4.933 12.763 18.655 1.00 90.56 182 ALA A O 1
ATOM 1398 N N . ALA A 1 183 ? -4.246 11.614 16.843 1.00 91.69 183 ALA A N 1
ATOM 1399 C CA . ALA A 1 183 ? -4.461 10.285 17.407 1.00 91.69 183 ALA A CA 1
ATOM 1400 C C . ALA A 1 183 ? -3.434 9.978 18.507 1.00 91.69 183 ALA A C 1
ATOM 1402 O O . ALA A 1 183 ? -3.822 9.586 19.607 1.00 91.69 183 ALA A O 1
ATOM 1403 N N . TRP A 1 184 ? -2.153 10.257 18.264 1.00 92.81 184 TRP A N 1
ATOM 1404 C CA . TRP A 1 184 ? -1.068 10.055 19.222 1.00 92.81 184 TRP A CA 1
ATOM 1405 C C . TRP A 1 184 ? -1.268 10.861 20.506 1.00 92.81 184 TRP A C 1
ATOM 1407 O O . TRP A 1 184 ? -1.148 10.329 21.605 1.00 92.81 184 TRP A O 1
ATOM 1417 N N . LYS A 1 185 ? -1.709 12.120 20.397 1.00 92.25 185 LYS A N 1
ATOM 1418 C CA . LYS A 1 185 ? -2.018 12.967 21.561 1.00 92.25 185 LYS A CA 1
ATOM 1419 C C . LYS A 1 185 ? -3.127 12.402 22.464 1.00 92.25 185 LYS A C 1
ATOM 1421 O O . LYS A 1 185 ? -3.207 12.773 23.634 1.00 92.25 185 LYS A O 1
ATOM 1426 N N . LYS A 1 186 ? -4.003 11.538 21.938 1.00 92.44 186 LYS A N 1
ATOM 1427 C CA . LYS A 1 186 ? -5.056 10.866 22.721 1.00 92.44 186 LYS A CA 1
ATOM 1428 C C . LYS A 1 186 ? -4.546 9.620 23.444 1.00 92.44 186 LYS A C 1
ATOM 1430 O O . LYS A 1 186 ? -5.229 9.156 24.354 1.00 92.44 186 LYS A O 1
ATOM 1435 N N . VAL A 1 187 ? -3.383 9.088 23.059 1.00 92.50 187 VAL A N 1
ATOM 1436 C CA . VAL A 1 187 ? -2.796 7.903 23.687 1.00 92.50 187 VAL A CA 1
ATOM 1437 C C . VAL A 1 187 ? -2.377 8.251 25.108 1.00 92.50 187 VAL A C 1
ATOM 1439 O O . VAL A 1 187 ? -1.451 9.031 25.335 1.00 92.50 187 VAL A O 1
ATOM 1442 N N . ARG A 1 188 ? -3.064 7.672 26.096 1.00 92.44 188 ARG A N 1
ATOM 1443 C CA . ARG A 1 188 ? -2.717 7.894 27.501 1.00 92.44 188 ARG A CA 1
ATOM 1444 C C . ARG A 1 188 ? -1.465 7.107 27.856 1.00 92.44 188 ARG A C 1
ATOM 1446 O O . ARG A 1 188 ? -1.327 5.930 27.524 1.00 92.44 188 ARG A O 1
ATOM 1453 N N . ALA A 1 189 ? -0.569 7.754 28.596 1.00 88.06 189 ALA A N 1
ATOM 1454 C CA . ALA A 1 189 ? 0.661 7.138 29.071 1.00 88.06 189 ALA A CA 1
ATOM 1455 C C . ALA A 1 189 ? 0.368 5.839 29.845 1.00 88.06 189 ALA A C 1
ATOM 1457 O O . ALA A 1 189 ? -0.431 5.818 30.781 1.00 88.06 189 ALA A O 1
ATOM 1458 N N . GLY A 1 190 ? 1.014 4.746 29.435 1.00 88.44 190 GLY A N 1
ATOM 1459 C CA . GLY A 1 190 ? 0.850 3.427 30.040 1.00 88.44 190 GLY A CA 1
ATOM 1460 C C . GLY A 1 190 ? -0.446 2.683 29.701 1.00 88.44 190 GLY A C 1
ATOM 1461 O O . GLY A 1 190 ? -0.596 1.548 30.148 1.00 88.44 190 GLY A O 1
ATOM 1462 N N . ASN A 1 191 ? -1.352 3.248 28.896 1.00 93.62 191 ASN A N 1
ATOM 1463 C CA . ASN A 1 191 ? -2.559 2.552 28.459 1.00 93.62 191 ASN A CA 1
ATOM 1464 C C . ASN A 1 191 ? -2.269 1.688 27.220 1.00 93.62 191 ASN A C 1
ATOM 1466 O O . ASN A 1 191 ? -2.040 2.196 26.124 1.00 93.62 191 ASN A O 1
ATOM 1470 N N . CYS A 1 192 ? -2.279 0.368 27.400 1.00 93.00 192 CYS A N 1
ATOM 1471 C CA . CYS A 1 192 ? -2.001 -0.575 26.321 1.00 93.00 192 CYS A CA 1
ATOM 1472 C C . CYS A 1 192 ? -3.088 -0.616 25.242 1.00 93.00 192 CYS A C 1
ATOM 1474 O O . CYS A 1 192 ? -2.776 -0.890 24.085 1.00 93.00 192 CYS A O 1
ATOM 1476 N N . GLU A 1 193 ? -4.343 -0.338 25.596 1.00 94.50 193 GLU A N 1
ATOM 1477 C CA . GLU A 1 193 ? -5.449 -0.380 24.643 1.00 94.50 193 GLU A CA 1
ATOM 1478 C C . GLU A 1 193 ? -5.393 0.798 23.676 1.00 94.50 193 GLU A C 1
ATOM 1480 O O . GLU A 1 193 ? -5.497 0.607 22.466 1.00 94.50 193 GLU A O 1
ATOM 1485 N N . ASP A 1 194 ? -5.102 1.995 24.189 1.00 93.75 194 ASP A N 1
ATOM 1486 C CA . ASP A 1 194 ? -4.919 3.179 23.349 1.00 93.75 194 ASP A CA 1
ATOM 1487 C C . ASP A 1 194 ? -3.786 2.957 22.316 1.00 93.75 194 ASP A C 1
ATOM 1489 O O . ASP A 1 194 ? -3.915 3.357 21.159 1.00 93.75 194 ASP A O 1
ATOM 1493 N N . LEU A 1 195 ? -2.704 2.257 22.698 1.00 93.69 195 LEU A N 1
ATOM 1494 C CA . LEU A 1 195 ? -1.597 1.898 21.797 1.00 93.69 195 LEU A CA 1
ATOM 1495 C C . LEU A 1 195 ? -2.003 0.882 20.719 1.00 93.69 195 LEU A C 1
ATOM 1497 O O . LEU A 1 195 ? -1.581 1.015 19.570 1.00 93.69 195 L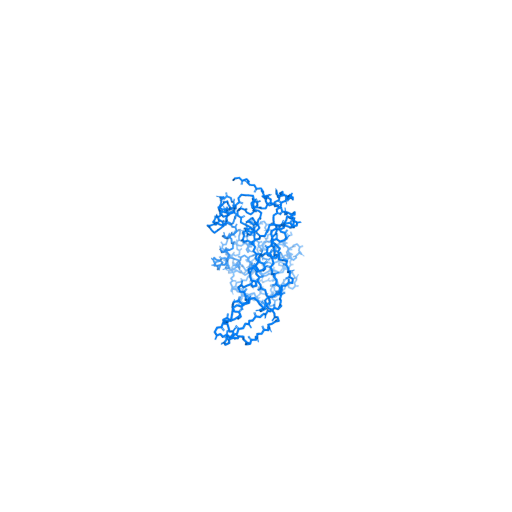EU A O 1
ATOM 1501 N N . ARG A 1 196 ? -2.818 -0.128 21.056 1.00 95.12 196 ARG A N 1
ATOM 1502 C CA . ARG A 1 196 ? -3.328 -1.100 20.070 1.00 95.12 196 ARG A CA 1
ATOM 1503 C C . ARG A 1 196 ? -4.248 -0.436 19.059 1.00 95.12 196 ARG A C 1
ATOM 1505 O O . ARG A 1 196 ? -4.104 -0.679 17.864 1.00 95.12 196 ARG A O 1
ATOM 1512 N N . VAL A 1 197 ? -5.158 0.413 19.537 1.00 95.06 197 VAL A N 1
ATOM 1513 C CA . VAL A 1 197 ? -6.069 1.182 18.683 1.00 95.06 197 VAL A CA 1
ATOM 1514 C C . VAL A 1 197 ? -5.275 2.097 17.753 1.00 95.06 197 VAL A C 1
ATOM 1516 O O . VAL A 1 197 ? -5.545 2.114 16.556 1.00 95.06 197 VAL A O 1
ATOM 1519 N N . PHE A 1 198 ? -4.255 2.790 18.270 1.00 94.06 198 PHE A N 1
ATOM 1520 C CA . PHE A 1 198 ? -3.372 3.624 17.454 1.00 94.06 198 PHE A CA 1
ATOM 1521 C C . PHE A 1 198 ? -2.647 2.814 16.367 1.00 94.06 198 PHE A C 1
ATOM 1523 O O . PHE A 1 198 ? -2.661 3.197 15.201 1.00 94.06 198 PHE A O 1
ATOM 1530 N N . LEU A 1 199 ? -2.051 1.670 16.718 1.00 95.00 199 LEU A N 1
ATOM 1531 C CA . LEU A 1 199 ? -1.328 0.822 15.764 1.00 95.00 199 LEU A CA 1
ATOM 1532 C C . LEU A 1 199 ? -2.235 0.185 14.706 1.00 95.00 199 LEU A C 1
ATOM 1534 O O . LEU A 1 199 ? -1.767 -0.099 13.605 1.00 95.00 199 LEU A O 1
ATOM 1538 N N . ALA A 1 200 ? -3.517 -0.025 15.008 1.00 94.31 200 ALA A N 1
ATOM 1539 C CA . ALA A 1 200 ? -4.477 -0.538 14.036 1.00 94.31 200 ALA A CA 1
ATOM 1540 C C . ALA A 1 200 ? -4.734 0.451 12.886 1.00 94.31 200 ALA A C 1
ATOM 1542 O O . ALA A 1 200 ? -4.971 0.014 11.761 1.00 94.31 200 ALA A O 1
ATOM 1543 N N . SER A 1 201 ? -4.676 1.764 13.147 1.00 90.44 201 SER A N 1
ATOM 1544 C CA . SER A 1 201 ? -4.873 2.807 12.129 1.00 90.44 201 SER A CA 1
ATOM 1545 C C . SER A 1 201 ? -3.572 3.426 11.605 1.00 90.44 201 SER A C 1
ATOM 1547 O O . SER A 1 201 ? -3.555 3.924 10.483 1.00 90.44 201 SER A O 1
ATOM 1549 N N . HIS A 1 202 ? -2.481 3.381 12.376 1.00 91.88 202 HIS A N 1
ATOM 1550 C CA . HIS A 1 202 ? -1.209 4.049 12.066 1.00 91.88 202 HIS A CA 1
ATOM 1551 C C . HIS A 1 202 ? 0.012 3.123 12.230 1.00 91.88 202 HIS A C 1
ATOM 1553 O O . HIS A 1 202 ? 1.065 3.553 12.690 1.00 91.88 202 HIS A O 1
ATOM 1559 N N . GLY A 1 203 ? -0.108 1.840 11.867 1.00 88.38 203 GLY A N 1
ATOM 1560 C CA . GLY A 1 203 ? 0.943 0.821 12.057 1.00 88.38 203 GLY A CA 1
ATOM 1561 C C . GLY A 1 203 ? 2.273 1.062 11.321 1.00 88.38 203 GLY A C 1
ATOM 1562 O O . GLY A 1 203 ? 3.296 0.497 11.730 1.00 88.38 203 GLY A O 1
ATOM 1563 N N . ASP A 1 204 ? 2.250 1.933 10.309 1.00 85.50 204 ASP A N 1
ATOM 1564 C CA . ASP A 1 204 ? 3.399 2.373 9.502 1.00 85.50 204 ASP A CA 1
ATOM 1565 C C . ASP A 1 204 ? 3.681 3.889 9.658 1.00 85.50 204 ASP A C 1
ATOM 1567 O O . ASP A 1 204 ? 4.406 4.473 8.857 1.00 85.50 204 ASP A O 1
ATOM 1571 N N . GLY A 1 205 ? 3.060 4.545 10.651 1.00 85.94 205 GLY A N 1
ATOM 1572 C CA . GLY A 1 205 ? 3.231 5.975 10.942 1.00 85.94 205 GLY A CA 1
ATOM 1573 C C . GLY A 1 205 ? 4.487 6.296 11.760 1.00 85.94 205 GLY A C 1
ATOM 1574 O O . GLY A 1 205 ? 5.175 5.403 12.254 1.00 85.94 205 GLY A O 1
ATOM 1575 N N . VAL A 1 206 ? 4.753 7.585 11.964 1.00 89.56 206 VAL A N 1
ATOM 1576 C CA . VAL A 1 206 ? 5.952 8.099 12.657 1.00 89.56 206 VAL A CA 1
ATOM 1577 C C . VAL A 1 206 ? 6.060 7.583 14.094 1.00 89.56 206 VAL A C 1
ATOM 1579 O O . VAL A 1 206 ? 7.128 7.170 14.539 1.00 89.56 206 VAL A O 1
ATOM 1582 N N . HIS A 1 207 ? 4.944 7.537 14.823 1.00 90.69 207 HIS A N 1
ATOM 1583 C CA . HIS A 1 207 ? 4.917 7.037 16.202 1.00 90.69 207 HIS A CA 1
ATOM 1584 C C . HIS A 1 207 ? 4.718 5.518 16.290 1.00 90.69 207 HIS A C 1
ATOM 1586 O O . HIS A 1 207 ? 4.572 4.981 17.390 1.00 90.69 207 HIS A O 1
ATOM 1592 N N . ALA A 1 208 ? 4.683 4.792 15.166 1.00 90.75 208 ALA A N 1
ATOM 1593 C CA . ALA A 1 208 ? 4.398 3.360 15.177 1.00 90.75 208 ALA A CA 1
ATOM 1594 C C . ALA A 1 208 ? 5.473 2.561 15.922 1.00 90.75 208 ALA A C 1
ATOM 1596 O O . ALA A 1 208 ? 5.148 1.678 16.718 1.00 90.75 208 ALA A O 1
ATOM 1597 N N . ASP A 1 209 ? 6.748 2.876 15.705 1.00 89.81 209 ASP A N 1
ATOM 1598 C CA . ASP A 1 209 ? 7.850 2.159 16.351 1.00 89.81 209 ASP A CA 1
ATOM 1599 C C . ASP A 1 209 ? 7.942 2.478 17.843 1.00 89.81 209 ASP A C 1
ATOM 1601 O O . ASP A 1 209 ? 8.171 1.583 18.666 1.00 89.81 209 ASP A O 1
ATOM 1605 N N . GLU A 1 210 ? 7.649 3.721 18.224 1.00 90.69 210 GLU A N 1
ATOM 1606 C CA . GLU A 1 210 ? 7.499 4.083 19.626 1.00 90.69 210 GLU A CA 1
ATOM 1607 C C . GLU A 1 210 ? 6.317 3.341 20.270 1.00 90.69 210 GLU A C 1
ATOM 1609 O O . GLU A 1 210 ? 6.460 2.754 21.346 1.00 90.69 210 GLU A O 1
ATOM 1614 N N . ALA A 1 211 ? 5.161 3.294 19.605 1.00 92.31 211 ALA A N 1
ATOM 1615 C CA . ALA A 1 211 ? 3.985 2.590 20.100 1.00 92.31 211 ALA A CA 1
ATOM 1616 C C . ALA A 1 211 ? 4.246 1.086 20.282 1.00 92.31 211 ALA A C 1
ATOM 1618 O O . ALA A 1 211 ? 3.912 0.523 21.329 1.00 92.31 211 ALA A O 1
ATOM 1619 N N . LYS A 1 212 ? 4.904 0.444 19.304 1.00 93.38 212 LYS A N 1
ATOM 1620 C CA . LYS A 1 212 ? 5.342 -0.962 19.374 1.00 93.38 212 LYS A CA 1
ATOM 1621 C C . LYS A 1 212 ? 6.305 -1.177 20.539 1.00 93.38 212 LYS A C 1
ATOM 1623 O O . LYS A 1 212 ? 6.152 -2.147 21.276 1.00 93.38 212 LYS A O 1
ATOM 1628 N N . THR A 1 213 ? 7.243 -0.257 20.755 1.00 92.44 213 THR A N 1
ATOM 1629 C CA . THR A 1 213 ? 8.207 -0.320 21.864 1.00 92.44 213 THR A CA 1
ATOM 1630 C C . THR A 1 213 ? 7.513 -0.203 23.222 1.00 92.44 213 THR A C 1
ATOM 1632 O O . THR A 1 213 ? 7.741 -1.026 24.112 1.00 92.44 213 THR A O 1
ATOM 1635 N N . ARG A 1 214 ? 6.602 0.765 23.385 1.00 92.06 214 ARG A N 1
ATOM 1636 C CA . ARG A 1 214 ? 5.810 0.933 24.614 1.00 92.06 214 ARG A CA 1
ATOM 1637 C C . ARG A 1 214 ? 4.922 -0.289 24.875 1.00 92.06 214 ARG A C 1
ATOM 1639 O O . ARG A 1 214 ? 4.804 -0.714 26.024 1.00 92.06 214 ARG A O 1
ATOM 1646 N N . LEU A 1 215 ? 4.345 -0.885 23.830 1.00 93.62 215 LEU A N 1
ATOM 1647 C CA . LEU A 1 215 ? 3.545 -2.109 23.930 1.00 93.62 215 LEU A CA 1
ATOM 1648 C C . LEU A 1 215 ? 4.401 -3.343 24.263 1.00 93.62 215 LEU A C 1
ATOM 1650 O O . LEU A 1 215 ? 3.977 -4.190 25.046 1.00 93.62 215 LEU A O 1
ATOM 1654 N N . ALA A 1 216 ? 5.620 -3.436 23.727 1.00 91.56 216 ALA A N 1
ATOM 1655 C CA . ALA A 1 216 ? 6.572 -4.500 24.048 1.00 91.56 216 ALA A CA 1
ATOM 1656 C C . ALA A 1 216 ? 7.077 -4.412 25.499 1.00 91.56 216 ALA A C 1
ATOM 1658 O O . ALA A 1 216 ? 7.291 -5.439 26.139 1.00 91.56 216 ALA A O 1
ATOM 1659 N N . ALA A 1 217 ? 7.180 -3.202 26.056 1.00 90.81 217 ALA A N 1
ATOM 1660 C CA . ALA A 1 217 ? 7.500 -2.954 27.464 1.00 90.81 217 ALA A CA 1
ATOM 1661 C C . ALA A 1 217 ? 6.319 -3.204 28.430 1.00 90.81 217 ALA A C 1
ATOM 1663 O O . ALA A 1 217 ? 6.351 -2.766 29.585 1.00 90.81 217 ALA A O 1
ATOM 1664 N N . ARG A 1 218 ? 5.258 -3.884 27.972 1.00 94.12 218 ARG A N 1
ATOM 1665 C CA . ARG A 1 218 ? 4.071 -4.187 28.771 1.00 94.12 218 ARG A CA 1
ATOM 1666 C C . ARG A 1 218 ? 4.417 -5.012 30.006 1.00 94.12 218 ARG A C 1
ATOM 1668 O O . ARG A 1 218 ? 4.984 -6.100 29.919 1.00 94.12 218 ARG A O 1
ATOM 1675 N N . ARG A 1 219 ? 3.939 -4.535 31.151 1.00 90.00 219 ARG A N 1
ATOM 1676 C CA . ARG A 1 219 ? 3.885 -5.277 32.408 1.00 90.00 219 ARG A CA 1
ATOM 1677 C C . ARG A 1 219 ? 2.453 -5.689 32.688 1.00 90.00 219 ARG A C 1
ATOM 1679 O O . ARG A 1 219 ? 1.531 -4.895 32.534 1.00 90.00 219 ARG A O 1
ATOM 1686 N N . ILE A 1 220 ? 2.292 -6.940 33.090 1.00 90.25 220 ILE A N 1
ATOM 1687 C CA . ILE A 1 220 ? 1.014 -7.530 33.465 1.00 90.25 220 ILE A CA 1
ATOM 1688 C C . ILE A 1 220 ? 1.135 -7.955 34.920 1.00 90.25 220 ILE A C 1
ATOM 1690 O O . ILE A 1 220 ? 2.123 -8.588 35.293 1.00 90.25 220 ILE A O 1
ATOM 1694 N N . TRP A 1 221 ? 0.139 -7.621 35.727 1.00 88.38 221 TRP A N 1
ATOM 1695 C CA . TRP A 1 221 ? 0.023 -8.124 37.089 1.00 88.38 221 TRP A CA 1
ATOM 1696 C C . TRP A 1 221 ? -1.434 -8.417 37.412 1.00 88.38 221 TRP A C 1
ATOM 1698 O O . TRP A 1 221 ? -2.357 -7.941 36.748 1.00 88.38 221 TRP A O 1
ATOM 1708 N N . THR A 1 222 ? -1.620 -9.215 38.450 1.00 86.44 222 THR A N 1
ATOM 1709 C CA . THR A 1 222 ? -2.932 -9.516 39.002 1.00 86.44 222 THR A CA 1
ATOM 1710 C C . THR A 1 222 ? -3.101 -8.712 40.280 1.00 86.44 222 THR A C 1
ATOM 1712 O O . THR A 1 222 ? -2.224 -8.728 41.143 1.00 86.44 222 THR A O 1
ATOM 1715 N N . GLU A 1 223 ? -4.216 -8.002 40.405 1.00 83.56 223 GLU A N 1
ATOM 1716 C CA . GLU A 1 223 ? -4.609 -7.342 41.648 1.00 83.56 223 GLU A CA 1
ATOM 1717 C C . GLU A 1 223 ? -6.041 -7.722 42.017 1.00 83.56 223 GLU A C 1
ATOM 1719 O O . GLU A 1 223 ? -6.849 -8.087 41.158 1.00 83.56 223 GLU A O 1
ATOM 1724 N N . ALA A 1 224 ? -6.361 -7.633 43.307 1.00 78.94 224 ALA A N 1
ATOM 1725 C CA . ALA A 1 224 ? -7.735 -7.757 43.761 1.00 78.94 224 ALA A CA 1
ATOM 1726 C C . ALA A 1 224 ? -8.536 -6.563 43.221 1.00 78.94 224 ALA A C 1
ATOM 1728 O O . ALA A 1 224 ? -8.246 -5.409 43.538 1.00 78.94 224 ALA A O 1
ATOM 1729 N N . GLY A 1 225 ? -9.532 -6.843 42.390 1.00 78.56 225 GLY A N 1
ATOM 1730 C CA . GLY A 1 225 ? -10.469 -5.862 41.866 1.00 78.56 225 GLY A CA 1
ATOM 1731 C C . GLY A 1 225 ? -11.908 -6.331 42.034 1.00 78.56 225 GLY A C 1
ATOM 1732 O O . GLY A 1 225 ? -12.175 -7.423 42.527 1.00 78.56 225 GLY A O 1
ATOM 1733 N N . SER A 1 226 ? -12.845 -5.490 41.615 1.00 81.50 226 SER A N 1
ATOM 1734 C CA . SER A 1 226 ? -14.266 -5.830 41.607 1.00 81.50 226 SER A CA 1
ATOM 1735 C C . SER A 1 226 ? -14.694 -6.222 40.200 1.00 81.50 226 SER A C 1
ATOM 1737 O O . SER A 1 226 ? -14.417 -5.496 39.240 1.00 81.50 226 SER A O 1
ATOM 1739 N N . ARG A 1 227 ? -15.400 -7.344 40.065 1.00 85.62 227 ARG A N 1
ATOM 1740 C CA . ARG A 1 227 ? -16.073 -7.735 38.823 1.00 85.62 227 ARG A CA 1
ATOM 1741 C C . ARG A 1 227 ? -17.581 -7.685 39.029 1.00 85.62 227 ARG A C 1
ATOM 1743 O O . ARG A 1 227 ? -18.094 -8.260 39.983 1.00 85.62 227 ARG A O 1
ATOM 1750 N N . ALA 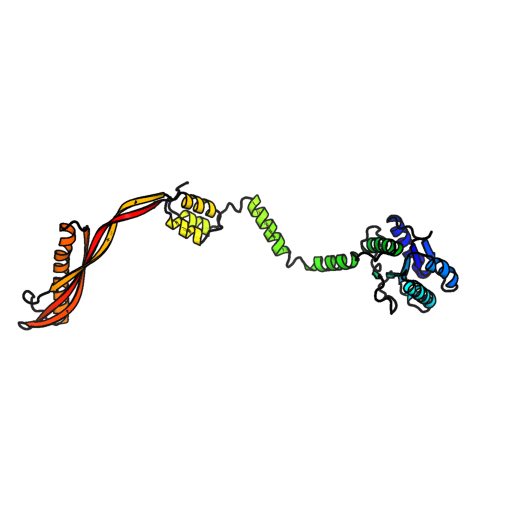A 1 228 ? -18.288 -7.032 38.108 1.00 89.19 228 ALA A N 1
ATOM 1751 C CA . ALA A 1 228 ? -19.744 -7.068 38.087 1.00 89.19 228 ALA A CA 1
ATOM 1752 C C . ALA A 1 228 ? -20.234 -8.479 37.721 1.00 89.19 228 ALA A C 1
ATOM 1754 O O . ALA A 1 228 ? -19.823 -9.044 36.702 1.00 89.19 228 ALA A O 1
ATOM 1755 N N . ALA A 1 229 ? -21.118 -9.028 38.546 1.00 88.75 229 ALA A N 1
ATOM 1756 C CA . ALA A 1 229 ? -21.801 -10.292 38.328 1.00 88.75 229 ALA A CA 1
ATOM 1757 C C . ALA A 1 229 ? -23.303 -10.128 38.589 1.00 88.75 229 ALA A C 1
ATOM 1759 O O . ALA A 1 229 ? -23.723 -9.374 39.468 1.00 88.75 229 ALA A O 1
ATOM 1760 N N . GLU A 1 230 ? -24.115 -10.853 37.823 1.00 91.75 230 GLU A N 1
ATOM 1761 C CA . GLU A 1 230 ? -25.554 -10.963 38.056 1.00 91.75 230 GLU A CA 1
ATOM 1762 C C . GLU A 1 230 ? -25.873 -12.355 38.598 1.00 91.75 230 GLU A C 1
ATOM 1764 O O . GLU A 1 230 ? -25.531 -13.370 37.984 1.00 91.75 230 GLU A O 1
ATOM 1769 N N . ARG A 1 231 ? -26.508 -12.410 39.773 1.00 90.75 231 ARG A N 1
ATOM 1770 C CA . ARG A 1 231 ? -26.910 -13.656 40.432 1.00 90.75 231 ARG A CA 1
ATOM 1771 C C . ARG A 1 231 ? -28.431 -13.708 40.571 1.00 90.75 231 ARG A C 1
ATOM 1773 O O . ARG A 1 231 ? -29.000 -12.832 41.224 1.00 90.75 231 ARG A O 1
ATOM 1780 N N . PRO A 1 232 ? -29.100 -14.708 39.976 1.00 93.62 232 PRO A N 1
ATOM 1781 C CA . PRO A 1 232 ? -30.534 -14.867 40.126 1.00 93.62 232 PRO A CA 1
ATOM 1782 C C . PRO A 1 232 ? -30.886 -15.534 41.461 1.00 93.62 232 PRO A C 1
ATOM 1784 O O . PRO A 1 232 ? -30.305 -16.558 41.819 1.00 93.62 232 PRO A O 1
ATOM 1787 N N . LEU A 1 233 ? -31.887 -14.996 42.157 1.00 92.75 233 LEU A N 1
ATOM 1788 C CA . LEU A 1 233 ? -32.528 -15.624 43.314 1.00 92.75 233 LEU A CA 1
ATOM 1789 C C . LEU A 1 233 ? -34.020 -15.837 43.039 1.00 92.75 233 LEU A C 1
ATOM 1791 O O . LEU A 1 233 ? -34.662 -14.920 42.528 1.00 92.75 233 LEU A O 1
ATOM 1795 N N . PRO A 1 234 ? -34.600 -17.001 43.378 1.00 94.69 234 PRO A N 1
ATOM 1796 C CA . PRO A 1 234 ? -36.047 -17.186 43.329 1.00 94.69 234 PRO A CA 1
ATOM 1797 C C . PRO A 1 234 ? -36.768 -16.139 44.186 1.00 94.69 234 PRO A C 1
ATOM 1799 O O . PRO A 1 234 ? -36.364 -15.879 45.319 1.00 94.69 234 PRO A O 1
ATOM 1802 N N . LEU A 1 235 ? -37.837 -15.554 43.647 1.00 94.56 235 LEU A N 1
ATOM 1803 C CA . LEU A 1 235 ? -38.657 -14.557 44.328 1.00 94.56 235 LEU A CA 1
ATOM 1804 C C . LEU A 1 235 ? -40.139 -14.876 44.125 1.00 94.56 235 LEU A C 1
ATOM 1806 O O . LEU A 1 235 ? -40.587 -15.056 42.994 1.00 94.56 235 LEU A O 1
ATOM 1810 N N . SER A 1 236 ? -40.898 -14.872 45.218 1.00 93.56 236 SER A N 1
ATOM 1811 C CA . SER A 1 236 ? -42.354 -15.019 45.198 1.00 93.56 236 SER A CA 1
ATOM 1812 C C . SER A 1 236 ? -42.996 -13.833 45.904 1.00 93.56 236 SER A C 1
ATOM 1814 O O . SER A 1 236 ? -42.763 -13.605 47.091 1.00 93.56 236 SER A O 1
ATOM 1816 N N . VAL A 1 237 ? -43.824 -13.084 45.178 1.00 93.81 237 VAL A N 1
ATOM 1817 C CA . VAL A 1 237 ? -44.611 -11.971 45.719 1.00 93.81 237 VAL A CA 1
ATOM 1818 C C . VAL A 1 237 ? -46.032 -12.454 45.954 1.00 93.81 237 VAL A C 1
ATOM 1820 O O . VAL A 1 237 ? -46.721 -12.856 45.019 1.00 93.81 237 VAL A O 1
ATOM 1823 N N . LEU A 1 238 ? -46.476 -12.413 47.210 1.00 90.69 238 LEU A N 1
ATOM 1824 C CA . LEU A 1 238 ? -47.802 -12.870 47.625 1.00 90.69 238 LEU A CA 1
ATOM 1825 C C . LEU A 1 238 ? -48.810 -11.714 47.650 1.00 90.69 238 LEU A C 1
ATOM 1827 O O . LEU A 1 238 ? -48.490 -10.605 48.071 1.00 90.69 238 LEU A O 1
ATOM 1831 N N . ALA A 1 239 ? -50.056 -11.999 47.264 1.00 86.75 239 ALA A N 1
ATOM 1832 C CA . ALA A 1 239 ? -51.148 -11.021 47.260 1.00 86.75 239 ALA A CA 1
ATOM 1833 C C . ALA A 1 239 ? -51.761 -10.778 48.653 1.00 86.75 239 ALA A C 1
ATOM 1835 O O . ALA A 1 239 ? -52.443 -9.782 48.855 1.00 86.75 239 ALA A O 1
ATOM 1836 N N . GLY A 1 240 ? -51.523 -11.667 49.626 1.00 76.56 240 GLY A N 1
ATOM 1837 C CA . GLY A 1 240 ? -52.223 -11.661 50.921 1.00 76.56 240 GLY A CA 1
ATOM 1838 C C . GLY A 1 240 ? -51.979 -10.439 51.817 1.00 76.56 240 GLY A C 1
ATOM 1839 O O . GLY A 1 240 ? -52.711 -10.257 52.781 1.00 76.56 240 GLY A O 1
ATOM 1840 N N . MET A 1 241 ? -50.977 -9.608 51.510 1.00 69.31 241 MET A N 1
ATOM 1841 C CA . MET A 1 241 ? -50.679 -8.355 52.226 1.00 69.31 241 MET A CA 1
ATOM 1842 C C . MET A 1 241 ? -50.812 -7.108 51.330 1.00 69.31 241 MET A C 1
ATOM 1844 O O . MET A 1 241 ? -50.336 -6.039 51.698 1.00 69.31 241 MET A O 1
ATOM 1848 N N . ALA A 1 242 ? -51.404 -7.245 50.140 1.00 83.19 242 ALA A N 1
ATOM 1849 C CA . ALA A 1 242 ? -51.545 -6.165 49.169 1.00 83.19 242 ALA A CA 1
ATOM 1850 C C . ALA A 1 242 ? -52.857 -5.394 49.36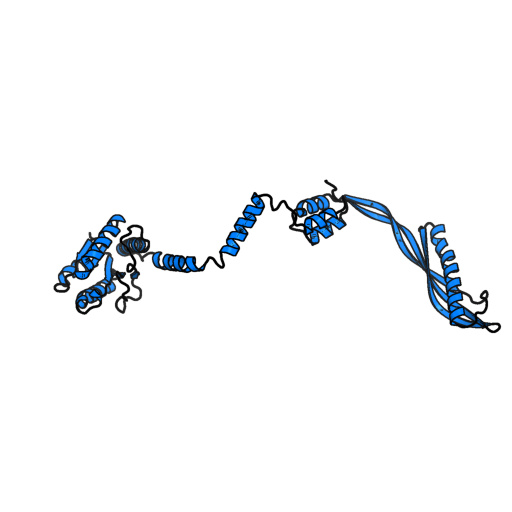2 1.00 83.19 242 ALA A C 1
ATOM 1852 O O . ALA A 1 242 ? -53.915 -5.998 49.554 1.00 83.19 242 ALA A O 1
ATOM 1853 N N . GLU A 1 243 ? -52.808 -4.068 49.241 1.00 86.44 243 GLU A N 1
ATOM 1854 C CA . GLU A 1 243 ? -54.018 -3.252 49.146 1.00 86.44 243 GLU A CA 1
ATOM 1855 C C . GLU A 1 243 ? -54.647 -3.395 47.744 1.00 86.44 243 GLU A C 1
ATOM 1857 O O . GLU A 1 243 ? -53.928 -3.359 46.740 1.00 86.44 243 GLU A O 1
ATOM 1862 N N . PRO A 1 244 ? -55.979 -3.569 47.628 1.00 90.12 244 PRO A N 1
ATOM 1863 C CA . PRO A 1 244 ? -56.632 -3.688 46.329 1.00 90.12 244 PRO A CA 1
ATOM 1864 C C . PRO A 1 244 ? -56.486 -2.422 45.478 1.00 90.12 244 PRO A C 1
ATOM 1866 O O . PRO A 1 244 ? -56.836 -1.324 45.903 1.00 90.12 244 PRO A O 1
ATOM 1869 N N . SER A 1 245 ? -56.033 -2.589 44.237 1.00 92.69 245 SER A N 1
ATOM 1870 C CA . SER A 1 245 ? -55.891 -1.502 43.263 1.00 92.69 245 SER A CA 1
ATOM 1871 C C . SER A 1 245 ? -57.114 -1.383 42.346 1.00 92.69 245 SER A C 1
ATOM 1873 O O . SER A 1 245 ? -57.847 -2.350 42.134 1.00 92.69 245 SER A O 1
ATOM 1875 N N . ALA A 1 246 ? -57.306 -0.208 41.735 1.00 89.62 246 ALA A N 1
ATOM 1876 C CA . ALA A 1 246 ? -58.468 0.113 40.891 1.00 89.62 246 ALA A CA 1
ATOM 1877 C C . ALA A 1 246 ? -58.573 -0.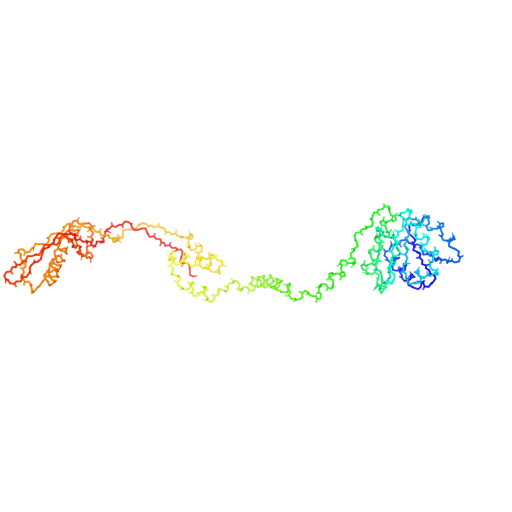696 39.575 1.00 89.62 246 ALA A C 1
ATOM 1879 O O . ALA A 1 246 ? -59.561 -0.577 38.854 1.00 89.62 246 ALA A O 1
ATOM 1880 N N . GLY A 1 247 ? -57.572 -1.517 39.244 1.00 90.69 247 GLY A N 1
ATOM 1881 C CA . GLY A 1 247 ? -57.560 -2.361 38.053 1.00 90.69 247 GLY A CA 1
ATOM 1882 C C . GLY A 1 247 ? -56.331 -3.264 37.990 1.00 90.69 247 GLY A C 1
ATOM 1883 O O . GLY A 1 247 ? -55.405 -3.132 38.793 1.00 90.69 247 GLY A O 1
ATOM 1884 N N . ARG A 1 248 ? -56.321 -4.182 37.018 1.00 92.50 248 ARG A N 1
ATOM 1885 C CA . ARG A 1 248 ? -55.264 -5.191 36.857 1.00 92.50 248 ARG A CA 1
ATOM 1886 C C . ARG A 1 248 ? -53.880 -4.575 36.647 1.00 92.50 248 ARG A C 1
ATOM 1888 O O . ARG A 1 248 ? -52.945 -4.991 37.315 1.00 92.50 248 ARG A O 1
ATOM 1895 N N . ASP A 1 249 ? -53.755 -3.575 35.780 1.00 93.31 249 ASP A N 1
ATOM 1896 C CA . ASP A 1 249 ? -52.452 -2.966 35.472 1.00 93.31 249 ASP A CA 1
ATOM 1897 C C . ASP A 1 249 ? -51.860 -2.248 36.689 1.00 93.31 249 ASP A C 1
ATOM 1899 O O . ASP A 1 249 ? -50.680 -2.406 36.997 1.00 93.31 249 ASP A O 1
ATOM 1903 N N . ALA A 1 250 ? -52.703 -1.529 37.439 1.00 93.75 250 ALA A N 1
ATOM 1904 C CA . ALA A 1 250 ? -52.308 -0.896 38.693 1.00 93.75 250 ALA A CA 1
ATOM 1905 C C . ALA A 1 250 ? -51.880 -1.941 39.738 1.00 93.75 250 ALA A C 1
ATOM 1907 O O . ALA A 1 250 ? -50.843 -1.777 40.373 1.00 93.75 250 ALA A O 1
ATOM 1908 N N . ALA A 1 251 ? -52.615 -3.054 39.848 1.00 93.25 251 ALA A N 1
ATOM 1909 C CA . ALA A 1 251 ? -52.273 -4.158 40.745 1.00 93.25 251 ALA A CA 1
ATOM 1910 C C . ALA A 1 251 ? -50.961 -4.864 40.350 1.00 93.25 251 ALA A C 1
ATOM 1912 O O . ALA A 1 251 ? -50.203 -5.296 41.218 1.00 93.25 251 ALA A O 1
ATOM 1913 N N . MET A 1 252 ? -50.671 -4.986 39.050 1.00 94.25 252 MET A N 1
ATOM 1914 C CA . MET A 1 252 ? -49.409 -5.548 38.557 1.00 94.25 252 MET A CA 1
ATOM 1915 C C . MET A 1 252 ? -48.224 -4.616 38.832 1.00 94.25 252 MET A C 1
ATOM 1917 O O . MET A 1 252 ? -47.173 -5.089 39.261 1.00 94.25 252 MET A O 1
ATOM 1921 N N . ALA A 1 253 ? -48.389 -3.304 38.637 1.00 94.00 253 ALA A N 1
ATOM 1922 C CA . ALA A 1 253 ? -47.362 -2.314 38.962 1.00 94.00 253 ALA A CA 1
ATOM 1923 C C . ALA A 1 253 ? -47.048 -2.288 40.468 1.00 94.00 253 ALA A C 1
ATOM 1925 O O . ALA A 1 253 ? -45.885 -2.297 40.867 1.00 94.00 253 ALA A O 1
ATOM 1926 N N . ASP A 1 254 ? -48.083 -2.338 41.302 1.00 93.75 254 ASP A N 1
ATOM 1927 C CA . ASP A 1 254 ? -47.967 -2.434 42.757 1.00 93.75 254 ASP A CA 1
ATOM 1928 C C . ASP A 1 254 ? -47.283 -3.748 43.204 1.00 93.75 254 ASP A C 1
ATOM 1930 O O . ASP A 1 254 ? -46.380 -3.741 44.046 1.00 93.75 254 ASP A O 1
ATOM 1934 N N . ALA A 1 255 ? -47.612 -4.883 42.576 1.00 94.12 255 ALA A N 1
ATOM 1935 C CA . ALA A 1 255 ? -46.913 -6.144 42.817 1.00 94.12 255 ALA A CA 1
ATOM 1936 C C . ALA A 1 255 ? -45.434 -6.096 42.404 1.00 94.12 255 ALA A C 1
ATOM 1938 O O . ALA A 1 255 ? -44.592 -6.617 43.137 1.00 94.12 255 ALA A O 1
ATOM 1939 N N . LEU A 1 256 ? -45.099 -5.461 41.275 1.00 94.56 256 LEU A N 1
ATOM 1940 C CA . LEU A 1 256 ? -43.710 -5.236 40.861 1.00 94.56 256 LEU A CA 1
ATOM 1941 C C . LEU A 1 256 ? -42.958 -4.375 41.877 1.00 94.56 256 LEU A C 1
ATOM 1943 O O . LEU A 1 256 ? -41.878 -4.774 42.296 1.00 94.56 256 LEU A O 1
ATOM 1947 N N . ALA A 1 257 ? -43.548 -3.272 42.344 1.00 93.44 257 ALA A N 1
ATOM 1948 C CA . ALA A 1 257 ? -42.936 -2.404 43.351 1.00 93.44 257 ALA A CA 1
ATOM 1949 C C . ALA A 1 257 ? -42.658 -3.150 44.671 1.00 93.44 257 ALA A C 1
ATOM 1951 O O . ALA A 1 257 ? -41.577 -3.026 45.253 1.00 93.44 257 ALA A O 1
ATOM 1952 N N . ARG A 1 258 ? -43.595 -4.000 45.123 1.00 93.06 258 ARG A N 1
ATOM 1953 C CA . ARG A 1 258 ? -43.348 -4.917 46.252 1.00 93.06 258 ARG A CA 1
ATOM 1954 C C . ARG A 1 258 ? -42.213 -5.892 45.961 1.00 93.06 258 ARG A C 1
ATOM 1956 O O . ARG A 1 258 ? -41.358 -6.109 46.817 1.00 93.06 258 ARG A O 1
ATOM 1963 N N . GLY A 1 259 ? -42.216 -6.482 44.768 1.00 93.69 259 GLY A N 1
ATOM 1964 C CA . GLY A 1 259 ? -41.173 -7.392 44.320 1.00 93.69 259 GLY A CA 1
ATOM 1965 C C . GLY A 1 259 ? -39.795 -6.744 44.319 1.00 93.69 259 GLY A C 1
ATOM 1966 O O . GLY A 1 259 ? -38.840 -7.378 44.744 1.00 93.69 259 GLY A O 1
ATOM 1967 N N . GLU A 1 260 ? -39.680 -5.487 43.894 1.00 92.75 260 GLU A N 1
ATOM 1968 C CA . GLU A 1 260 ? -38.422 -4.736 43.889 1.00 92.75 260 GLU A CA 1
ATOM 1969 C C . GLU A 1 260 ? -37.911 -4.494 45.311 1.00 92.75 260 GLU A C 1
ATOM 1971 O O . GLU A 1 260 ? -36.740 -4.752 45.602 1.00 92.75 260 GLU A O 1
ATOM 1976 N N . ALA A 1 261 ? -38.798 -4.086 46.224 1.00 91.44 261 ALA A N 1
ATOM 1977 C CA . ALA A 1 261 ? -38.452 -3.914 47.631 1.00 91.44 261 ALA A CA 1
ATOM 1978 C C . ALA A 1 261 ? -37.982 -5.232 48.274 1.00 91.44 261 ALA A C 1
ATOM 1980 O O . ALA A 1 261 ? -37.023 -5.244 49.050 1.00 91.44 261 ALA A O 1
ATOM 1981 N N . GLU A 1 262 ? -38.631 -6.349 47.942 1.00 92.06 262 GLU A N 1
ATOM 1982 C CA . GLU A 1 262 ? -38.282 -7.668 48.467 1.00 92.06 262 GLU A CA 1
ATOM 1983 C C . GLU A 1 262 ? -36.999 -8.223 47.831 1.00 92.06 262 GLU A C 1
ATOM 1985 O O . GLU A 1 262 ? -36.129 -8.732 48.538 1.00 92.06 262 GLU A O 1
ATOM 1990 N N . ALA A 1 263 ? -36.812 -8.030 46.523 1.00 93.25 263 ALA A N 1
ATOM 1991 C CA . ALA A 1 263 ? -35.577 -8.344 45.813 1.00 93.25 263 ALA A CA 1
ATOM 1992 C C . ALA A 1 263 ? -34.385 -7.606 46.429 1.00 93.25 263 ALA A C 1
ATOM 1994 O O . ALA A 1 263 ? -33.333 -8.203 46.640 1.00 93.25 263 ALA A O 1
ATOM 1995 N N . GLN A 1 264 ? -34.545 -6.331 46.788 1.00 91.00 264 GLN A N 1
ATOM 1996 C CA . GLN A 1 264 ? -33.469 -5.559 47.400 1.00 91.00 264 GLN A CA 1
ATOM 1997 C C . GLN A 1 264 ? -33.076 -6.083 48.787 1.00 91.00 264 GLN A C 1
ATOM 1999 O O . GLN A 1 264 ? -31.887 -6.119 49.112 1.00 91.00 264 GLN A O 1
ATOM 2004 N N . LYS A 1 265 ? -34.043 -6.551 49.586 1.00 91.12 265 LYS A N 1
ATOM 2005 C CA . LYS A 1 265 ? -33.762 -7.223 50.865 1.00 91.12 265 LYS A CA 1
ATOM 2006 C C . LYS A 1 265 ? -33.097 -8.581 50.654 1.00 91.12 265 LYS A C 1
ATOM 2008 O O . LYS A 1 265 ? -32.081 -8.851 51.286 1.00 91.12 265 LYS A O 1
ATOM 2013 N N . ALA A 1 266 ? -33.630 -9.410 49.756 1.00 90.75 266 ALA A N 1
ATOM 2014 C CA . ALA A 1 266 ? -33.104 -10.745 49.480 1.00 90.75 266 ALA A CA 1
ATOM 2015 C C . ALA A 1 266 ? -31.664 -10.685 48.947 1.00 90.75 266 ALA A C 1
ATOM 2017 O O . ALA A 1 266 ? -30.779 -11.379 49.446 1.00 90.75 266 ALA A O 1
ATOM 2018 N N . CYS A 1 267 ? -31.398 -9.785 47.998 1.00 91.94 267 CYS A N 1
ATOM 2019 C CA . CYS A 1 267 ? -30.069 -9.593 47.430 1.00 91.94 267 CYS A CA 1
ATOM 2020 C C . CYS A 1 267 ? -29.056 -9.031 48.441 1.00 91.94 267 CYS A C 1
ATOM 2022 O O . CYS A 1 267 ? -27.854 -9.227 48.258 1.00 91.94 267 CYS A O 1
ATOM 2024 N N . LYS A 1 268 ? -29.498 -8.369 49.524 1.00 90.00 268 LYS A N 1
ATOM 2025 C CA . LYS A 1 268 ? -28.602 -7.912 50.599 1.00 90.00 268 LYS A CA 1
ATOM 2026 C C . LYS A 1 268 ? -27.886 -9.081 51.285 1.00 90.00 268 LYS A C 1
ATOM 2028 O O . LYS A 1 268 ? -26.737 -8.923 51.687 1.00 90.00 268 LYS A O 1
ATOM 2033 N N . GLY A 1 269 ? -28.497 -10.269 51.292 1.00 86.38 269 GLY A N 1
ATOM 2034 C CA . GLY A 1 269 ? -27.882 -11.489 51.815 1.00 86.38 269 GLY A CA 1
ATOM 2035 C C . GLY A 1 269 ? -26.555 -11.859 51.141 1.00 86.38 269 GLY A C 1
ATOM 2036 O O . GLY A 1 269 ? -25.698 -12.449 51.790 1.00 86.38 269 GLY A O 1
ATOM 2037 N N . TYR A 1 270 ? -26.322 -11.459 49.882 1.00 84.38 270 TYR A N 1
ATOM 2038 C CA . TYR A 1 270 ? -25.019 -11.651 49.228 1.00 84.38 270 TYR A CA 1
ATOM 2039 C C . TYR A 1 270 ? -23.904 -10.812 49.864 1.00 84.38 270 TYR A C 1
ATOM 2041 O O . TYR A 1 270 ? -22.773 -11.288 49.972 1.00 84.38 270 TYR A O 1
ATOM 2049 N N . ALA A 1 271 ? -24.223 -9.592 50.307 1.00 79.88 271 ALA A N 1
ATOM 2050 C CA . ALA A 1 271 ? -23.275 -8.745 51.023 1.00 79.88 271 ALA A CA 1
ATOM 2051 C C . ALA A 1 271 ? -22.994 -9.298 52.424 1.00 79.88 271 ALA A C 1
ATOM 2053 O O . ALA A 1 271 ? -21.835 -9.386 52.826 1.00 79.88 271 ALA A O 1
ATOM 2054 N N . ASP A 1 272 ? -24.037 -9.750 53.124 1.00 84.88 272 ASP A N 1
ATOM 2055 C CA . ASP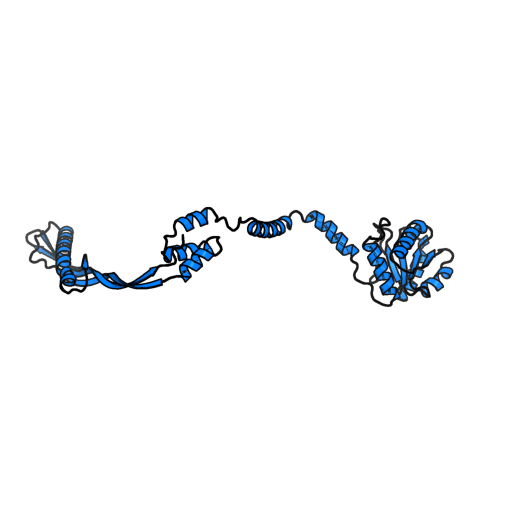 A 1 272 ? -23.914 -10.319 54.470 1.00 84.88 272 ASP A CA 1
ATOM 2056 C C . ASP A 1 272 ? -23.154 -11.664 54.467 1.00 84.88 272 ASP A C 1
ATOM 2058 O O . ASP A 1 272 ? -22.430 -11.972 55.412 1.00 84.88 272 ASP A O 1
ATOM 2062 N N . ALA A 1 273 ? -23.253 -12.443 53.382 1.00 84.06 273 ALA A N 1
ATOM 2063 C CA . ALA A 1 273 ? -22.511 -13.691 53.176 1.00 84.06 273 ALA A CA 1
ATOM 2064 C C . ALA A 1 273 ? -21.058 -13.491 52.692 1.00 84.06 273 ALA A C 1
ATOM 2066 O O . ALA A 1 273 ? -20.352 -14.472 52.462 1.00 84.06 273 ALA A O 1
ATOM 2067 N N . GLY A 1 274 ? -20.607 -12.244 52.502 1.00 80.31 274 GLY A N 1
ATOM 2068 C CA . GLY A 1 274 ? -19.250 -11.933 52.042 1.00 80.31 274 GLY A CA 1
ATOM 2069 C C . GLY A 1 274 ? -18.977 -12.275 50.572 1.00 80.31 274 GLY A C 1
ATOM 2070 O O . GLY A 1 274 ? -17.818 -12.351 50.174 1.00 80.31 274 GLY A O 1
ATOM 2071 N N . LEU A 1 275 ? -20.019 -12.479 49.758 1.00 80.06 275 LEU A N 1
ATOM 2072 C CA . LEU A 1 275 ? -19.884 -12.858 48.345 1.00 80.06 275 LEU A CA 1
ATOM 2073 C C . LEU A 1 275 ? -19.612 -11.656 47.424 1.00 80.06 275 LEU A C 1
ATOM 2075 O O . LEU A 1 275 ? -19.174 -11.837 46.293 1.00 80.06 275 LEU A O 1
ATOM 2079 N N . GLY A 1 276 ? -19.837 -10.430 47.898 1.00 83.56 276 GLY A N 1
ATOM 2080 C CA . GLY A 1 276 ? -19.548 -9.204 47.156 1.00 83.56 276 GLY A CA 1
ATOM 2081 C C . GLY A 1 276 ? -20.357 -8.012 47.655 1.00 83.56 276 GLY A C 1
ATOM 2082 O O . GLY A 1 276 ? -21.212 -8.141 48.529 1.00 83.56 276 GLY A O 1
ATOM 2083 N N . LYS A 1 277 ? -20.113 -6.829 47.093 1.00 88.69 277 LYS A N 1
ATOM 2084 C CA . LYS A 1 277 ? -20.906 -5.631 47.400 1.00 88.69 277 LYS A CA 1
ATOM 2085 C C . LYS A 1 277 ? -22.153 -5.597 46.520 1.00 88.69 277 LYS A C 1
ATOM 2087 O O . LYS A 1 277 ? -22.050 -5.671 45.300 1.00 88.69 277 LYS A O 1
ATOM 2092 N N . LEU A 1 278 ? -23.333 -5.437 47.116 1.00 89.94 278 LEU A N 1
ATOM 2093 C CA . LEU A 1 278 ? -24.566 -5.249 46.351 1.00 89.94 278 LEU A CA 1
ATOM 2094 C C . LEU A 1 278 ? -24.580 -3.863 45.685 1.00 89.94 278 LEU A C 1
ATOM 2096 O O . LEU A 1 278 ? -24.489 -2.845 46.371 1.00 89.94 278 LEU A O 1
ATOM 2100 N N . VAL A 1 279 ? -24.722 -3.837 44.359 1.00 91.62 279 VAL A N 1
ATOM 2101 C CA . VAL A 1 279 ? -24.831 -2.612 43.546 1.00 91.62 279 VAL A CA 1
ATOM 2102 C C . VAL A 1 279 ? -26.289 -2.297 43.222 1.00 91.62 279 VAL A C 1
ATOM 2104 O O . VAL A 1 279 ? -26.679 -1.134 43.165 1.00 91.62 279 VAL A O 1
ATOM 2107 N N . GLY A 1 280 ? -27.119 -3.324 43.046 1.00 90.75 280 GLY A N 1
ATOM 2108 C CA . GLY A 1 280 ? -28.550 -3.155 42.818 1.00 90.75 280 GLY A CA 1
ATOM 2109 C C . GLY A 1 280 ? -29.289 -4.481 42.709 1.00 90.75 280 GLY A C 1
ATOM 2110 O O . GLY A 1 280 ? -28.681 -5.548 42.639 1.00 90.75 280 GLY A O 1
ATOM 2111 N N . ALA A 1 281 ? -30.613 -4.408 42.676 1.00 93.44 281 ALA A N 1
ATOM 2112 C CA . ALA A 1 281 ? -31.487 -5.549 42.459 1.00 93.44 281 ALA A CA 1
ATOM 2113 C C . ALA A 1 281 ? -32.567 -5.154 41.452 1.00 93.44 281 ALA A C 1
ATOM 2115 O O . ALA A 1 281 ? -33.049 -4.025 41.469 1.00 93.44 281 ALA A O 1
ATOM 2116 N N . THR A 1 282 ? -32.923 -6.074 40.563 1.00 93.81 282 THR A N 1
ATOM 2117 C CA . THR A 1 282 ? -34.045 -5.899 39.629 1.00 93.81 282 THR A CA 1
ATOM 2118 C C . THR A 1 282 ? -34.907 -7.149 39.640 1.00 93.81 282 THR A C 1
ATOM 2120 O O . THR A 1 282 ? -34.432 -8.221 40.008 1.00 93.81 282 THR A O 1
ATOM 2123 N N . VAL A 1 283 ? -36.174 -7.024 39.261 1.00 96.12 283 VAL A N 1
ATOM 2124 C CA . VAL A 1 283 ? -37.119 -8.143 39.260 1.00 96.12 283 VAL A CA 1
ATOM 2125 C C . VAL A 1 283 ? -37.395 -8.589 37.838 1.00 96.12 283 VAL A C 1
ATOM 2127 O O . VAL A 1 283 ? -37.688 -7.779 36.962 1.00 96.12 283 VAL A O 1
ATOM 2130 N N . LYS A 1 284 ? -37.370 -9.901 37.633 1.00 95.56 284 LYS A N 1
ATOM 2131 C CA . LYS A 1 284 ? -37.940 -10.557 36.466 1.00 95.56 284 LYS A CA 1
ATOM 2132 C C . LYS A 1 284 ? -39.176 -11.332 36.914 1.00 95.56 284 LYS A C 1
ATOM 2134 O O . LYS A 1 284 ? -39.054 -12.373 37.554 1.00 95.56 284 LYS A O 1
ATOM 2139 N N . ALA A 1 285 ? -40.353 -10.781 36.634 1.00 94.25 285 ALA A N 1
ATOM 2140 C CA . ALA A 1 285 ? -41.629 -11.404 36.966 1.00 94.25 285 ALA A CA 1
ATOM 2141 C C . ALA A 1 285 ? -42.071 -12.346 35.840 1.00 94.25 285 ALA A C 1
ATOM 2143 O O . ALA A 1 285 ? -42.074 -11.939 34.679 1.00 94.25 285 ALA A O 1
ATOM 2144 N N . ASP A 1 286 ? -42.489 -13.564 36.190 1.00 92.31 286 ASP A N 1
ATOM 2145 C CA . ASP A 1 286 ? -42.920 -14.571 35.219 1.00 92.31 286 ASP A CA 1
ATOM 2146 C C . ASP A 1 286 ? -44.380 -15.001 35.475 1.00 92.31 286 ASP A C 1
ATOM 2148 O O . ASP A 1 286 ? -45.297 -14.580 34.769 1.00 92.31 286 ASP A O 1
ATOM 2152 N N . ALA A 1 287 ? -44.632 -15.832 36.492 1.00 93.00 287 ALA A N 1
ATOM 2153 C CA . ALA A 1 287 ? -45.918 -16.506 36.688 1.00 93.00 287 ALA A CA 1
ATOM 2154 C C . ALA A 1 287 ? -46.921 -15.654 37.484 1.00 93.00 287 ALA A C 1
ATOM 2156 O O . ALA A 1 287 ? -47.029 -15.769 38.705 1.00 93.00 287 ALA A O 1
ATOM 2157 N N . TRP A 1 288 ? -47.672 -14.809 36.779 1.00 95.75 288 TRP A N 1
ATOM 2158 C CA . TRP A 1 288 ? -48.662 -13.897 37.358 1.00 95.75 288 TRP A CA 1
ATOM 2159 C C . TRP A 1 288 ? -49.957 -14.579 37.816 1.00 95.75 288 TRP A C 1
ATOM 2161 O O . TRP A 1 288 ? -50.543 -15.392 37.102 1.00 95.75 288 TRP A O 1
ATOM 2171 N N . ARG A 1 289 ? -50.466 -14.157 38.977 1.00 94.69 289 ARG A N 1
ATOM 2172 C CA . ARG A 1 289 ? -51.779 -14.517 39.532 1.00 94.69 289 ARG A CA 1
ATOM 2173 C C . ARG A 1 289 ? -52.462 -13.247 40.018 1.00 94.69 289 ARG A C 1
ATOM 2175 O O . ARG A 1 289 ? -51.879 -12.526 40.818 1.00 94.69 289 ARG A O 1
ATOM 2182 N N . CYS A 1 290 ? -53.658 -12.952 39.525 1.00 94.31 290 CYS A N 1
ATOM 2183 C CA . CYS A 1 290 ? -54.397 -11.760 39.932 1.00 94.31 290 CYS A CA 1
ATOM 2184 C C . CYS A 1 290 ? -55.842 -12.123 40.240 1.00 94.31 290 CYS A C 1
ATOM 2186 O O . CYS A 1 290 ? -56.497 -12.742 39.401 1.00 94.31 290 CYS A O 1
ATOM 2188 N N . ASP A 1 291 ? -56.324 -11.666 41.389 1.00 92.81 291 ASP A N 1
ATOM 2189 C CA . ASP A 1 291 ? -57.639 -11.992 41.928 1.00 92.81 291 ASP A CA 1
ATOM 2190 C C . ASP A 1 291 ? -58.391 -10.715 42.326 1.00 92.81 291 ASP A C 1
ATOM 2192 O O . ASP A 1 291 ? -57.793 -9.691 42.675 1.00 92.81 291 ASP A O 1
ATOM 2196 N N . ALA A 1 292 ? -59.722 -10.770 42.267 1.00 91.25 292 ALA A N 1
ATOM 2197 C CA . ALA A 1 292 ? -60.577 -9.682 42.728 1.00 91.25 292 ALA A CA 1
ATOM 2198 C C . ALA A 1 292 ? -60.724 -9.740 44.257 1.00 91.25 292 ALA A C 1
ATOM 2200 O O . ALA A 1 292 ? -61.107 -10.773 44.807 1.00 91.25 292 ALA A O 1
ATOM 2201 N N . LEU A 1 293 ? -60.463 -8.624 44.943 1.00 87.19 293 LEU A N 1
ATOM 2202 C CA . LEU A 1 293 ? -60.557 -8.518 46.400 1.00 87.19 293 LEU A CA 1
ATOM 2203 C C . LEU A 1 293 ? -61.180 -7.173 46.793 1.00 87.19 293 LEU A C 1
ATOM 2205 O O . LEU A 1 293 ? -60.668 -6.119 46.430 1.00 87.19 293 LEU A O 1
ATOM 2209 N N . GLY A 1 294 ? -62.296 -7.201 47.530 1.00 76.75 294 GLY A N 1
ATOM 2210 C CA . GLY A 1 294 ? -62.886 -5.999 48.141 1.00 76.75 294 GLY A CA 1
ATOM 2211 C C . GLY A 1 294 ? -63.273 -4.876 47.167 1.00 76.75 294 GLY A C 1
ATOM 2212 O O . GLY A 1 294 ? -63.222 -3.712 47.543 1.00 76.75 294 GLY A O 1
ATOM 2213 N N . GLY A 1 295 ? -63.627 -5.203 45.920 1.00 83.75 295 GLY A N 1
ATOM 2214 C CA . GLY A 1 295 ? -63.956 -4.218 44.878 1.00 83.75 295 GLY A CA 1
ATOM 2215 C C . GLY A 1 295 ? -62.759 -3.710 44.061 1.00 83.75 295 GLY A C 1
ATOM 2216 O O . GLY A 1 295 ? -62.963 -2.941 43.127 1.00 83.75 295 GLY A O 1
ATOM 2217 N N . GLY A 1 296 ? -61.538 -4.165 44.362 1.00 90.88 296 GLY A N 1
ATOM 2218 C CA . GLY A 1 296 ? -60.331 -3.928 43.567 1.00 90.88 296 GLY A CA 1
ATOM 2219 C C . GLY A 1 296 ? -59.685 -5.226 43.073 1.00 90.88 296 GLY A C 1
ATOM 2220 O O . GLY A 1 296 ? -60.249 -6.315 43.192 1.00 90.88 296 GLY A O 1
ATOM 2221 N N . THR A 1 297 ? -58.486 -5.113 42.503 1.00 94.06 297 THR A N 1
ATOM 2222 C CA . THR A 1 297 ? -57.657 -6.246 42.056 1.00 94.06 297 THR A CA 1
ATOM 2223 C C . THR A 1 297 ? -56.363 -6.291 42.859 1.00 94.06 297 THR A C 1
ATOM 2225 O O . THR A 1 297 ? -55.747 -5.253 43.094 1.00 94.06 297 THR A O 1
ATOM 2228 N N . VAL A 1 298 ? -55.930 -7.489 43.242 1.00 94.94 298 VAL A N 1
ATOM 2229 C CA . VAL A 1 298 ? -54.600 -7.744 43.810 1.00 94.94 298 VAL A CA 1
ATOM 2230 C C . VAL A 1 298 ? -53.849 -8.714 42.909 1.00 94.94 298 VAL A C 1
ATOM 2232 O O . VAL A 1 298 ? -54.447 -9.635 42.356 1.00 94.94 298 VAL A O 1
ATOM 2235 N N . CYS A 1 299 ? -52.543 -8.508 42.746 1.00 95.69 299 CYS A N 1
ATOM 2236 C CA . CYS A 1 299 ? -51.690 -9.380 41.945 1.00 95.69 299 CYS A CA 1
ATOM 2237 C C . CYS A 1 299 ? -50.501 -9.908 42.756 1.00 95.69 299 CYS A C 1
ATOM 2239 O O . CYS A 1 299 ? -49.951 -9.241 43.635 1.00 95.69 299 CYS A O 1
ATOM 2241 N N . ALA A 1 300 ? -50.108 -11.122 42.402 1.00 95.06 300 ALA A N 1
ATOM 2242 C CA . ALA A 1 300 ? -48.974 -11.888 42.879 1.00 95.06 300 ALA A CA 1
ATOM 2243 C C . ALA A 1 300 ? -48.198 -12.424 41.672 1.00 95.06 300 ALA A C 1
ATOM 2245 O O . ALA A 1 300 ? -48.763 -12.587 40.586 1.00 95.06 300 ALA A O 1
ATOM 2246 N N . PHE A 1 301 ? -46.924 -12.752 41.861 1.00 96.31 301 PHE A N 1
ATOM 2247 C CA . PHE A 1 301 ? -46.162 -13.484 40.855 1.00 96.31 301 PHE A CA 1
ATOM 2248 C C . PHE A 1 301 ? -45.052 -14.318 41.485 1.00 96.31 301 PHE A C 1
ATOM 2250 O O . PHE A 1 301 ? -44.548 -13.989 42.559 1.00 96.31 301 PHE A O 1
ATOM 2257 N N . ASP A 1 302 ? -44.654 -15.369 40.775 1.00 95.94 302 ASP A N 1
ATOM 2258 C CA . ASP A 1 302 ? -43.359 -16.017 40.972 1.00 95.94 302 ASP A CA 1
ATOM 2259 C C . ASP A 1 302 ? -42.392 -15.558 39.877 1.00 95.94 302 ASP A C 1
ATOM 2261 O O . ASP A 1 302 ? -42.790 -15.285 38.739 1.00 95.94 302 ASP A O 1
ATOM 2265 N N . GLY A 1 303 ? -41.119 -15.438 40.227 1.00 95.31 303 GLY A N 1
ATOM 2266 C CA . GLY A 1 303 ? -40.087 -14.972 39.318 1.00 95.31 303 GLY A CA 1
ATOM 2267 C C . GLY A 1 303 ? -38.712 -15.012 39.961 1.00 95.31 303 GLY A C 1
ATOM 2268 O O . GLY A 1 303 ? -38.414 -15.862 40.806 1.00 95.31 303 GLY A O 1
ATOM 2269 N N . GLN A 1 304 ? -37.855 -14.088 39.545 1.00 96.44 304 GLN A N 1
ATOM 2270 C CA . GLN A 1 304 ? -36.480 -14.023 40.012 1.00 96.44 304 GLN A CA 1
ATOM 2271 C C . GLN A 1 304 ? -36.061 -12.591 40.349 1.00 96.44 304 GLN A C 1
ATOM 2273 O O . GLN A 1 304 ? -36.354 -11.647 39.616 1.00 96.44 304 GLN A O 1
ATOM 2278 N N . ALA A 1 305 ? -35.309 -12.439 41.434 1.00 95.12 305 ALA A N 1
ATOM 2279 C CA . ALA A 1 305 ? -34.527 -11.248 41.724 1.00 95.12 305 ALA A CA 1
ATOM 2280 C C . ALA A 1 305 ? -33.156 -11.369 41.040 1.00 95.12 305 ALA A C 1
ATOM 2282 O O . ALA A 1 305 ? -32.387 -12.282 41.337 1.00 95.12 305 ALA A O 1
ATOM 2283 N N . MET A 1 306 ? -32.848 -10.467 40.111 1.00 95.00 306 MET A N 1
ATOM 2284 C CA . MET A 1 306 ? -31.532 -10.337 39.484 1.00 95.00 306 MET A CA 1
ATOM 2285 C C . MET A 1 306 ? -30.662 -9.430 40.358 1.00 95.00 306 MET A C 1
ATOM 2287 O O . MET A 1 306 ? -30.773 -8.199 40.301 1.00 95.00 306 MET A O 1
ATOM 2291 N N . CYS A 1 307 ? -29.820 -10.037 41.191 1.00 94.00 307 CYS A N 1
ATOM 2292 C CA . CYS A 1 307 ? -28.918 -9.325 42.085 1.00 94.00 307 CYS A CA 1
ATOM 2293 C C . CYS A 1 307 ? -27.646 -8.919 41.337 1.00 94.00 307 CYS A C 1
ATOM 2295 O O . CYS A 1 307 ? -26.891 -9.780 40.887 1.00 94.00 307 CYS A O 1
ATOM 2297 N N . LYS A 1 308 ? -27.391 -7.615 41.232 1.00 93.94 308 LYS A N 1
ATOM 2298 C CA . LYS A 1 308 ? -26.173 -7.046 40.645 1.00 93.94 308 LYS A CA 1
ATOM 2299 C C . LYS A 1 308 ? -25.147 -6.854 41.752 1.00 93.94 308 LYS A C 1
ATOM 2301 O O . LYS A 1 308 ? -25.317 -5.976 42.601 1.00 93.94 308 LYS A O 1
ATOM 2306 N N . ILE A 1 309 ? -24.108 -7.679 41.760 1.00 92.00 309 ILE A N 1
ATOM 2307 C CA . ILE A 1 309 ? -23.068 -7.682 42.791 1.00 92.00 309 ILE A CA 1
ATOM 2308 C C . ILE A 1 309 ? -21.689 -7.400 42.192 1.00 92.00 309 ILE A C 1
ATOM 2310 O O . ILE A 1 309 ? -21.379 -7.797 41.072 1.00 92.00 309 ILE A O 1
ATOM 2314 N N . GLU A 1 310 ? -20.862 -6.697 42.953 1.00 90.88 310 GLU A N 1
ATOM 2315 C CA . GLU A 1 310 ? -19.430 -6.540 42.717 1.00 90.88 310 GLU A CA 1
ATOM 2316 C C . GLU A 1 310 ? -18.695 -7.602 43.540 1.00 90.88 310 GLU A C 1
ATOM 2318 O O . GLU A 1 310 ? -18.513 -7.445 44.750 1.00 90.88 310 GLU A O 1
ATOM 2323 N N . GLU A 1 311 ? -18.319 -8.705 42.894 1.00 88.25 311 GLU A N 1
ATOM 2324 C CA . GLU A 1 311 ? -17.552 -9.788 43.517 1.00 88.25 311 GLU A CA 1
ATOM 2325 C C . GLU A 1 311 ? -16.059 -9.427 43.521 1.00 88.25 311 GLU A C 1
ATOM 2327 O O . GLU A 1 311 ? -15.554 -8.833 42.560 1.00 88.25 311 GLU A O 1
ATOM 2332 N N . VAL A 1 312 ? -15.344 -9.802 44.588 1.00 81.12 312 VAL A N 1
ATOM 2333 C CA . VAL A 1 312 ? -13.880 -9.689 44.621 1.00 81.12 312 VAL A CA 1
ATOM 2334 C C . VAL A 1 312 ? -13.321 -10.702 43.632 1.00 81.12 312 VAL A C 1
ATOM 2336 O O . VAL A 1 312 ? -13.504 -11.907 43.785 1.00 81.12 312 VAL A O 1
ATOM 2339 N N . ALA A 1 313 ? -12.648 -10.205 42.606 1.00 83.00 313 ALA A N 1
ATOM 2340 C CA . ALA A 1 313 ? -12.054 -11.007 41.559 1.00 83.00 313 ALA A CA 1
ATOM 2341 C C . ALA A 1 313 ? -10.596 -10.607 41.366 1.00 83.00 313 ALA A C 1
ATOM 2343 O O . ALA A 1 313 ? -10.207 -9.452 41.539 1.00 83.00 313 ALA A O 1
ATOM 2344 N N . GLU A 1 314 ? -9.788 -11.568 40.950 1.00 82.81 314 GLU A N 1
ATOM 2345 C CA . GLU A 1 314 ? -8.473 -11.279 40.405 1.00 82.81 314 GLU A CA 1
ATOM 2346 C C . GLU A 1 314 ? -8.648 -10.592 39.049 1.00 82.81 314 GLU A C 1
ATOM 2348 O O . GLU A 1 314 ? -9.106 -11.196 38.076 1.00 82.81 314 GLU A O 1
ATOM 2353 N N . VAL A 1 315 ? -8.332 -9.298 38.996 1.00 83.19 315 VAL A N 1
ATOM 2354 C CA . VAL A 1 315 ? -8.374 -8.523 37.760 1.00 83.19 315 VAL A CA 1
ATOM 2355 C C . VAL A 1 315 ? -6.958 -8.420 37.225 1.00 83.19 315 VAL A C 1
ATOM 2357 O O . VAL A 1 315 ? -6.052 -7.904 37.881 1.00 83.19 315 VAL A O 1
ATOM 2360 N N . GLN A 1 316 ? -6.775 -8.909 36.004 1.00 86.19 316 GLN A N 1
ATOM 2361 C CA . GLN A 1 316 ? -5.530 -8.740 35.281 1.00 86.19 316 GLN A CA 1
ATOM 2362 C C . GLN A 1 316 ? -5.435 -7.287 34.810 1.00 86.19 316 GLN A C 1
ATOM 2364 O O . GLN A 1 316 ? -6.255 -6.816 34.019 1.00 86.19 316 GLN A O 1
ATOM 2369 N N . ARG A 1 317 ? -4.442 -6.566 35.321 1.00 87.19 317 ARG A N 1
ATOM 2370 C CA . ARG A 1 317 ? -4.081 -5.229 34.855 1.00 87.19 317 ARG A CA 1
ATOM 2371 C C . ARG A 1 317 ? -2.912 -5.344 33.898 1.00 87.19 317 ARG A C 1
ATOM 2373 O O . ARG A 1 317 ? -2.044 -6.205 34.042 1.00 87.19 317 ARG A O 1
ATOM 2380 N N . GLU A 1 318 ? -2.873 -4.431 32.944 1.00 91.44 318 GLU A N 1
ATOM 2381 C CA . GLU A 1 318 ? -1.701 -4.223 32.113 1.00 91.44 318 GLU A CA 1
ATOM 2382 C C . GLU A 1 318 ? -1.336 -2.744 32.085 1.00 91.44 318 GLU A C 1
ATOM 2384 O O . GLU A 1 318 ? -2.204 -1.870 32.094 1.00 91.44 318 GLU A O 1
ATOM 2389 N N . GLN A 1 319 ? -0.036 -2.479 32.050 1.00 90.75 319 GLN A N 1
ATOM 2390 C CA . GLN A 1 319 ? 0.508 -1.149 31.845 1.00 90.75 319 GLN A CA 1
ATOM 2391 C C . GLN A 1 319 ? 1.653 -1.230 30.852 1.00 90.75 319 GLN A C 1
ATOM 2393 O O . GLN A 1 319 ? 2.578 -2.032 30.999 1.00 90.75 319 GLN A O 1
ATOM 2398 N N . CYS A 1 320 ? 1.577 -0.386 29.839 1.00 92.38 320 CYS A N 1
ATOM 2399 C CA . CYS A 1 320 ? 2.583 -0.275 28.800 1.00 92.38 320 CYS A CA 1
ATOM 2400 C C . CYS A 1 320 ? 3.647 0.769 29.166 1.00 92.38 320 CYS A C 1
ATOM 2402 O O . CYS A 1 320 ? 3.526 1.484 30.164 1.00 92.38 320 CYS A O 1
ATOM 2404 N N . GLY A 1 321 ? 4.718 0.844 28.378 1.00 86.00 321 GLY A N 1
ATOM 2405 C CA . GLY A 1 321 ? 5.744 1.875 28.525 1.00 86.00 321 GLY A CA 1
ATOM 2406 C C . GLY A 1 321 ? 5.144 3.285 28.449 1.00 86.00 321 GLY A C 1
ATOM 2407 O O . GLY A 1 321 ? 4.214 3.538 27.683 1.00 86.00 321 GLY A O 1
ATOM 2408 N N . SER A 1 322 ? 5.664 4.200 29.266 1.00 77.75 322 SER A N 1
ATOM 2409 C CA . SER A 1 322 ? 5.143 5.563 29.431 1.00 77.75 322 SER A CA 1
ATOM 2410 C C . SER A 1 322 ? 6.161 6.647 29.066 1.00 77.75 322 SER A C 1
ATOM 2412 O O . SER A 1 322 ? 6.070 7.746 29.608 1.00 77.75 322 SER A O 1
ATOM 2414 N N . THR A 1 323 ? 7.172 6.340 28.248 1.00 63.56 323 THR A N 1
ATOM 2415 C CA . THR A 1 323 ? 8.213 7.320 27.897 1.00 63.56 323 THR A CA 1
ATOM 2416 C C . THR A 1 323 ? 7.597 8.550 27.236 1.00 63.56 323 THR A C 1
ATOM 2418 O O . THR A 1 323 ? 6.607 8.429 26.528 1.00 63.56 323 THR A O 1
ATOM 2421 N N . SER A 1 324 ? 8.112 9.722 27.603 1.00 49.09 324 SER A N 1
ATOM 2422 C CA . SER A 1 324 ? 7.578 11.058 27.318 1.00 49.09 324 SER A CA 1
ATOM 2423 C C . SER A 1 324 ? 7.841 11.513 25.896 1.00 49.09 324 SER A C 1
ATOM 2425 O O . SER A 1 324 ? 9.031 11.422 25.518 1.00 49.09 324 SER A O 1
#

pLDDT: mean 83.88, std 13.98, range [41.66, 96.44]

Foldseek 3Di:
DALEEEEDEPVCVVVVVLLVVLLVVVVQRYHYHHADLVCNVVCLVVLQPYLAYEYEDDPCCVDPSVPSVLVSQVVSVVVVRYAYEYCAPDDDDPPCVPHHYQYCVPPDSDSPQQSSVQVSQQSVCSSVVHHRDDRPNVVVVVVVVVVVVPCPPVVVVVCVVVVVVCCVVVCVLLDFDPVLVVLVVPQDFFDLVSLVVSCVPACPHNCNVVSVQQNVQKDKDWDWDWDKDKDKDKDKQDQPPDDFDAADVRQVVSSQVVRQVVLQVVLVVCVVVVQFAFPGKHWDFDAKDWDDDPNGIHIITIGIITTIGTGTDTDMDMTTHRDD